Protein AF-0000000074209779 (afdb_homodimer)

Radius of gyration: 22.51 Å; Cα contacts (8 Å, |Δi|>4): 480; chains: 2; bounding box: 74×63×46 Å

InterPro domains:
  IPR001647 DNA-binding HTH domain, TetR-type [PF00440] (16-60)
  IPR001647 DNA-binding HTH domain, TetR-type [PR00455] (16-29)
  IPR001647 DNA-binding HTH domain, TetR-type [PR00455] (36-59)
  IPR001647 DNA-binding HTH domain, TetR-type [PS50977] (10-69)
  IPR009057 Homedomain-like superfamily [SSF46689] (2-86)
  IPR041479 TetR transcriptional regulator CgmR-like, C-terminal domain [PF17937] (85-182)
  IPR050109 HTH-type, TetR-like transcriptional regulator [PTHR30055] (3-183)

Sequence (372 aa):
MGRTAGRSPEQTRAVILEAASRLVRERGVSASLDDVARRAGVSKGGLLYHFANKHDLHLALATEWLERFRTAVRTAIPADDDAPGRLTRAYVRASIDGALDAAASRDALVVIAHLSSVDAVIDLARADARRWNEELRADGLPEDVLTLVVAAADGASAQPAWGDESTPEQLARLREQLLALTVIGGMGRTAGRSPEQTRAVILEAASRLVRERGVSASLDDVARRAGVSKGGLLYHFANKHDLHLALATEWLERFRTAVRTAIPADDDAPGRLTRAYVRASIDGALDAAASRDALVVIAHLSSVDAVIDLARADARRWNEELRADGLPEDVLTLVVAAADGASAQPAWGDESTPEQLARLREQLLALTVIGG

Secondary structure (DSSP, 8-state):
--------HHHHHHHHHHHHHHHHHHHGGG--HHHHHHHHT--HHHHHHH-SSHHHHHHHHHHHHHHHHHHHHHHTS-TT--STTHHHHHHHHHHHHHHTSHHHHHHHHHHHHHHTTSHHHHHHHHHHHHHHHHHHHTTS--HHHHHHHHHHHHHHHHGGGGT----HHHHHHHHHHHHHHT----/--------HHHHHHHHHHHHHHHHHHHGGG--HHHHHHHHT--HHHHHHH-SSHHHHHHHHHHHHHHHHHHHHHHTS-TT--STTHHHHHHHHHHHHHHTSHHHHHHHHHHHHHHTTSHHHHHHHHHHHHHHHHHHHTTS--HHHHHHHHHHHHHHHHGGGGT----HHHHHHHHHHHHHHTS---

Structure (mmCIF, N/CA/C/O backbone):
data_AF-0000000074209779-model_v1
#
loop_
_entity.id
_entity.type
_entity.pdbx_description
1 polymer 'AcrR family transcriptional regulator'
#
loop_
_atom_site.group_PDB
_atom_site.id
_atom_site.type_symbol
_atom_site.label_atom_id
_atom_site.label_alt_id
_atom_site.label_comp_id
_atom_site.label_asym_id
_atom_site.label_entity_id
_atom_site.label_seq_id
_atom_site.pdbx_PDB_ins_code
_atom_site.Cartn_x
_atom_site.Cartn_y
_atom_site.Cartn_z
_atom_site.occupancy
_atom_site.B_iso_or_equiv
_atom_site.auth_seq_id
_atom_site.auth_comp_id
_atom_site.auth_asym_id
_atom_site.auth_atom_id
_atom_site.pdbx_PDB_model_num
ATOM 1 N N . MET A 1 1 ? 37.156 24.406 25.828 1 33.03 1 MET A N 1
ATOM 2 C CA . MET A 1 1 ? 35.781 23.953 25.75 1 33.03 1 MET A CA 1
ATOM 3 C C . MET A 1 1 ? 35.625 22.828 24.734 1 33.03 1 MET A C 1
ATOM 5 O O . MET A 1 1 ? 36 22.984 23.578 1 33.03 1 MET A O 1
ATOM 9 N N . GLY A 1 2 ? 36.031 21.625 25.047 1 35.88 2 GLY A N 1
ATOM 10 C CA . GLY A 1 2 ? 36.156 20.422 24.234 1 35.88 2 GLY A CA 1
ATOM 11 C C . GLY A 1 2 ? 35.031 20.266 23.219 1 35.88 2 GLY A C 1
ATOM 12 O O . GLY A 1 2 ? 33.875 20.359 23.562 1 35.88 2 GLY A O 1
ATOM 13 N N . ARG A 1 3 ? 35.25 20.797 22.078 1 41.25 3 ARG A N 1
ATOM 14 C CA . ARG A 1 3 ? 34.188 20.781 21.078 1 41.25 3 ARG A CA 1
ATOM 15 C C . ARG A 1 3 ? 33.406 19.484 21.125 1 41.25 3 ARG A C 1
ATOM 17 O O . ARG A 1 3 ? 33.969 18.391 21 1 41.25 3 ARG A O 1
ATOM 24 N N . THR A 1 4 ? 32.406 19.125 22 1 46.25 4 THR A N 1
ATOM 25 C CA . THR A 1 4 ? 31.578 17.922 22 1 46.25 4 THR A CA 1
ATOM 26 C C . THR A 1 4 ? 31.641 17.203 20.656 1 46.25 4 THR A C 1
ATOM 28 O O . THR A 1 4 ? 31.484 17.828 19.609 1 46.25 4 THR A O 1
ATOM 31 N N . ALA A 1 5 ? 32.531 16.266 20.422 1 52.66 5 ALA A N 1
ATOM 32 C CA . ALA A 1 5 ? 32.969 15.539 19.219 1 52.66 5 ALA A CA 1
ATOM 33 C C . ALA A 1 5 ? 31.812 15.383 18.234 1 52.66 5 ALA A C 1
ATOM 35 O O . ALA A 1 5 ? 30.875 14.609 18.484 1 52.66 5 ALA A O 1
ATOM 36 N N . GLY A 1 6 ? 31.172 16.578 17.625 1 66.81 6 GLY A N 1
ATOM 37 C CA . GLY A 1 6 ? 29.969 16.922 16.875 1 66.81 6 GLY A CA 1
ATOM 38 C C . GLY A 1 6 ? 29.641 15.93 15.766 1 66.81 6 GLY A C 1
ATOM 39 O O . GLY A 1 6 ? 30.484 15.109 15.398 1 66.81 6 GLY A O 1
ATOM 40 N N . ARG A 1 7 ? 28.438 15.75 15.641 1 79 7 ARG A N 1
ATOM 41 C CA . ARG A 1 7 ? 28 14.883 14.547 1 79 7 ARG A CA 1
ATOM 42 C C . ARG A 1 7 ? 28.688 15.258 13.242 1 79 7 ARG A C 1
ATOM 44 O O . ARG A 1 7 ? 28.906 16.438 12.961 1 79 7 ARG A O 1
ATOM 51 N N . SER A 1 8 ? 29.344 14.266 12.594 1 90.31 8 SER A N 1
ATOM 52 C CA . SER A 1 8 ? 29.781 14.516 11.219 1 90.31 8 SER A CA 1
ATOM 53 C C . SER A 1 8 ? 28.641 15.055 10.375 1 90.31 8 SER A C 1
ATOM 55 O O . SER A 1 8 ? 27.469 14.945 10.75 1 90.31 8 SER A O 1
ATOM 57 N N . PRO A 1 9 ? 28.938 15.742 9.312 1 90.88 9 PRO A N 1
ATOM 58 C CA . PRO A 1 9 ? 27.875 16.219 8.414 1 90.88 9 PRO A CA 1
ATOM 59 C C . PRO A 1 9 ? 26.922 15.109 7.984 1 90.88 9 PRO A C 1
ATOM 61 O O . PRO A 1 9 ? 25.719 15.336 7.902 1 90.88 9 PRO A O 1
ATOM 64 N N . GLU A 1 10 ? 27.469 13.977 7.828 1 91.81 10 GLU A N 1
ATOM 65 C CA . GLU A 1 10 ? 26.656 12.844 7.426 1 91.81 10 GLU A CA 1
ATOM 66 C C . GLU A 1 10 ? 25.734 12.398 8.562 1 91.81 10 GLU A C 1
ATOM 68 O O . GLU A 1 10 ? 24.578 12.031 8.32 1 91.81 10 GLU A O 1
ATOM 73 N N . GLN A 1 11 ? 26.266 12.43 9.641 1 93.31 11 GLN A N 1
ATOM 74 C CA . GLN A 1 11 ? 25.453 12.07 10.805 1 93.31 11 GLN A CA 1
ATOM 75 C C . GLN A 1 11 ? 24.344 13.086 11.031 1 93.31 11 GLN A C 1
ATOM 77 O O . GLN A 1 11 ? 23.203 12.703 11.344 1 93.31 11 GLN A O 1
ATOM 82 N N . THR A 1 12 ? 24.672 14.352 10.844 1 94.25 12 THR A N 1
ATOM 83 C CA . THR A 1 12 ? 23.672 15.398 10.992 1 94.25 12 THR A CA 1
ATOM 84 C C . THR A 1 12 ? 22.578 15.258 9.945 1 94.25 12 THR A C 1
ATOM 86 O O . THR A 1 12 ? 21.391 15.375 10.258 1 94.25 12 THR A O 1
ATOM 89 N N . ARG A 1 13 ? 22.984 15 8.75 1 95.69 13 ARG A N 1
ATOM 90 C CA . ARG A 1 13 ? 22.016 14.789 7.676 1 95.69 13 ARG A CA 1
ATOM 91 C C . ARG A 1 13 ? 21.062 13.648 8.008 1 95.69 13 ARG A C 1
ATOM 93 O O . ARG A 1 13 ? 19.859 13.758 7.797 1 95.69 13 ARG A O 1
ATOM 100 N N . ALA A 1 14 ? 21.625 12.594 8.547 1 95.12 14 ALA A N 1
ATOM 101 C CA . ALA A 1 14 ? 20.812 11.43 8.898 1 95.12 14 ALA A CA 1
ATOM 102 C C . ALA A 1 14 ? 19.812 11.758 10 1 95.12 14 ALA A C 1
ATOM 104 O O . ALA A 1 14 ? 18.672 11.312 9.969 1 95.12 14 ALA A O 1
ATOM 105 N N . VAL A 1 15 ? 20.203 12.484 10.898 1 95.69 15 VAL A N 1
ATOM 106 C CA . VAL A 1 15 ? 19.359 12.867 12.016 1 95.69 15 VAL A CA 1
ATOM 107 C C . VAL A 1 15 ? 18.219 13.766 11.516 1 95.69 15 VAL A C 1
ATOM 109 O O . VAL A 1 15 ? 17.078 13.656 11.977 1 95.69 15 VAL A O 1
ATOM 112 N N . ILE A 1 16 ? 18.547 14.633 10.602 1 96.69 16 ILE A N 1
ATOM 113 C CA . ILE A 1 16 ? 17.547 15.523 10.023 1 96.69 16 ILE A CA 1
ATOM 114 C C . ILE A 1 16 ? 16.5 14.703 9.258 1 96.69 16 ILE A C 1
ATOM 116 O O . ILE A 1 16 ? 15.305 14.922 9.414 1 96.69 16 ILE A O 1
ATOM 120 N N . LEU A 1 17 ? 16.984 13.766 8.539 1 96.19 17 LEU A N 1
ATOM 121 C CA . LEU A 1 17 ? 16.062 12.938 7.746 1 96.19 17 LEU A CA 1
ATOM 122 C C . LEU A 1 17 ? 15.172 12.094 8.648 1 96.19 17 LEU A C 1
ATOM 124 O O . LEU A 1 17 ? 13.984 11.922 8.367 1 96.19 17 LEU A O 1
ATOM 128 N N . GLU A 1 18 ? 15.711 11.594 9.695 1 95.06 18 GLU A N 1
ATOM 129 C CA . GLU A 1 18 ? 14.922 10.828 10.656 1 95.06 18 GLU A CA 1
ATOM 130 C C . GLU A 1 18 ? 13.836 11.688 11.297 1 95.06 18 GLU A C 1
ATOM 132 O O . GLU A 1 18 ? 12.688 11.266 11.422 1 95.06 18 GLU A O 1
ATOM 137 N N . ALA A 1 19 ? 14.219 12.852 11.672 1 95.88 19 ALA A N 1
ATOM 138 C CA . ALA A 1 19 ? 13.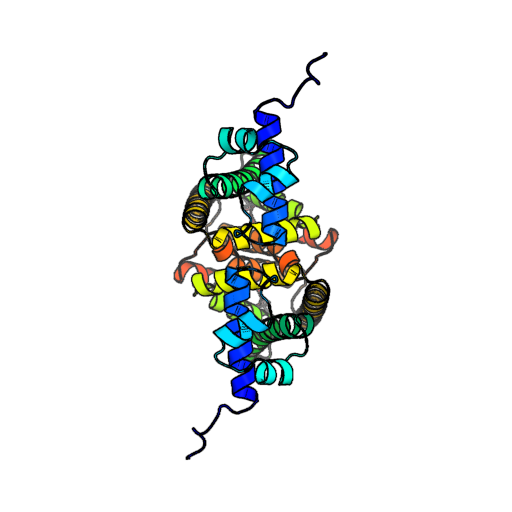266 13.797 12.258 1 95.88 19 ALA A CA 1
ATOM 139 C C . ALA A 1 19 ? 12.18 14.172 11.25 1 95.88 19 ALA A C 1
ATOM 141 O O . ALA A 1 19 ? 11 14.242 11.602 1 95.88 19 ALA A O 1
ATOM 142 N N . ALA A 1 20 ? 12.602 14.438 10.031 1 95.31 20 ALA A N 1
ATOM 143 C CA . ALA A 1 20 ? 11.664 14.781 8.977 1 95.31 20 ALA A CA 1
ATOM 144 C C . ALA A 1 20 ? 10.664 13.648 8.734 1 95.31 20 ALA A C 1
ATOM 146 O O . ALA A 1 20 ? 9.469 13.891 8.586 1 95.31 20 ALA A O 1
ATOM 147 N N . SER A 1 21 ? 11.172 12.445 8.719 1 93.12 21 SER A N 1
ATOM 148 C CA . SER A 1 21 ? 10.312 11.281 8.508 1 93.12 21 SER A CA 1
ATOM 149 C C . SER A 1 21 ? 9.25 11.18 9.594 1 93.12 21 SER A C 1
ATOM 151 O O . SER A 1 21 ? 8.078 10.922 9.297 1 93.12 21 SER A O 1
ATOM 153 N N . ARG A 1 22 ? 9.625 11.352 10.789 1 90.25 22 ARG A N 1
ATOM 154 C CA . ARG A 1 22 ? 8.695 11.297 11.914 1 90.25 22 ARG A CA 1
ATOM 155 C C . ARG A 1 22 ? 7.641 12.391 11.805 1 90.25 22 ARG A C 1
ATOM 157 O O . ARG A 1 22 ? 6.457 12.141 12.031 1 90.25 22 ARG A O 1
ATOM 164 N N . LEU A 1 23 ? 8.055 13.586 11.43 1 89.88 23 LEU A N 1
ATOM 165 C CA . LEU A 1 23 ? 7.117 14.703 11.328 1 89.88 23 LEU A CA 1
ATOM 166 C C . LEU A 1 23 ? 6.152 14.492 10.164 1 89.88 23 LEU A C 1
ATOM 168 O O . LEU A 1 23 ? 4.961 14.797 10.273 1 89.88 23 LEU A O 1
ATOM 172 N N . VAL A 1 24 ? 6.676 13.977 9.055 1 88.62 24 VAL A N 1
ATOM 173 C CA . VAL A 1 24 ? 5.824 13.719 7.898 1 88.62 24 VAL A CA 1
ATOM 174 C C . VAL A 1 24 ? 4.777 12.656 8.258 1 88.62 24 VAL A C 1
ATOM 176 O O . VAL A 1 24 ? 3.619 12.758 7.848 1 88.62 24 VAL A O 1
ATOM 179 N N . ARG A 1 25 ? 5.203 11.68 9 1 83.75 25 ARG A N 1
ATOM 180 C CA . ARG A 1 25 ? 4.266 10.648 9.453 1 83.75 25 ARG A CA 1
ATOM 181 C C . ARG A 1 25 ? 3.152 11.258 10.297 1 83.75 25 ARG A C 1
ATOM 183 O O . ARG A 1 25 ? 1.987 10.883 10.164 1 83.75 25 ARG A O 1
ATOM 190 N N . GLU A 1 26 ? 3.496 12.219 11.078 1 79.81 26 GLU A N 1
ATOM 191 C CA . GLU A 1 26 ? 2.578 12.789 12.062 1 79.81 26 GLU A CA 1
ATOM 192 C C . GLU A 1 26 ? 1.715 13.883 11.43 1 79.81 26 GLU A C 1
ATOM 194 O O . GLU A 1 26 ? 0.526 13.992 11.742 1 79.81 26 GLU A O 1
ATOM 199 N N . ARG A 1 27 ? 2.367 14.688 10.508 1 79.12 27 ARG A N 1
ATOM 200 C CA . ARG A 1 27 ? 1.71 15.93 10.102 1 79.12 27 ARG A CA 1
ATOM 201 C C . ARG A 1 27 ? 1.623 16.031 8.586 1 79.12 27 ARG A C 1
ATOM 203 O O . ARG A 1 27 ? 1.103 17.016 8.055 1 79.12 27 ARG A O 1
ATOM 210 N N . GLY A 1 28 ? 2.115 15.078 7.938 1 81.31 28 GLY A N 1
ATOM 211 C CA . GLY A 1 28 ? 2.186 15.195 6.488 1 81.31 28 GLY A CA 1
ATOM 212 C C . GLY A 1 28 ? 3.326 16.078 6.02 1 81.31 28 GLY A C 1
ATOM 213 O O . GLY A 1 28 ? 4.316 16.25 6.734 1 81.31 28 GLY A O 1
ATOM 214 N N . VAL A 1 29 ? 3.176 16.562 4.812 1 85.38 29 VAL A N 1
ATOM 215 C CA . VAL A 1 29 ? 4.281 17.297 4.199 1 85.38 29 VAL A CA 1
ATOM 216 C C . VAL A 1 29 ? 4.16 18.781 4.523 1 85.38 29 VAL A C 1
ATOM 218 O O . VAL A 1 29 ? 4.887 19.609 3.969 1 85.38 29 VAL A O 1
ATOM 221 N N . SER A 1 30 ? 3.348 19.062 5.449 1 82.81 30 SER A N 1
ATOM 222 C CA . SER A 1 30 ? 3.119 20.469 5.766 1 82.81 30 SER A CA 1
ATOM 223 C C . SER A 1 30 ? 4.125 20.969 6.793 1 82.81 30 SER A C 1
ATOM 225 O O . SER A 1 30 ? 4.262 22.172 6.996 1 82.81 30 SER A O 1
ATOM 227 N N . ALA A 1 31 ? 4.777 20.094 7.461 1 84.94 31 ALA A N 1
ATOM 228 C CA . ALA A 1 31 ? 5.746 20.5 8.477 1 84.94 31 ALA A CA 1
ATOM 229 C C . ALA A 1 31 ? 6.809 21.422 7.879 1 84.94 31 ALA A C 1
ATOM 231 O O . ALA A 1 31 ? 7.281 21.203 6.766 1 84.94 31 ALA A O 1
ATOM 232 N N . SER A 1 32 ? 7.258 22.438 8.617 1 91.5 32 SER A N 1
ATOM 233 C CA . SER A 1 32 ? 8.242 23.422 8.148 1 91.5 32 SER A CA 1
ATOM 234 C C . SER A 1 32 ? 9.664 22.938 8.398 1 91.5 32 SER A C 1
ATOM 236 O O . SER A 1 32 ? 9.883 22.016 9.195 1 91.5 32 SER A O 1
ATOM 238 N N . LEU A 1 33 ? 10.57 23.578 7.723 1 95.69 33 LEU A N 1
ATOM 239 C CA . LEU A 1 33 ? 11.977 23.297 7.988 1 95.69 33 LEU A CA 1
ATOM 240 C C . LEU A 1 33 ? 12.344 23.641 9.422 1 95.69 33 LEU A C 1
ATOM 242 O O . LEU A 1 33 ? 13.156 22.969 10.047 1 95.69 33 LEU A O 1
ATOM 246 N N . ASP A 1 34 ? 11.688 24.641 9.922 1 96.12 34 ASP A N 1
ATOM 247 C CA . ASP A 1 34 ? 11.906 25 11.32 1 96.12 34 ASP A CA 1
ATOM 248 C C . ASP A 1 34 ? 11.445 23.891 12.258 1 96.12 34 ASP A C 1
ATOM 250 O O . ASP A 1 34 ? 12.125 23.578 13.242 1 96.12 34 ASP A O 1
ATOM 254 N N . ASP A 1 35 ? 10.359 23.328 12 1 95.5 35 ASP A N 1
ATOM 255 C CA . ASP A 1 35 ? 9.859 22.203 12.781 1 95.5 35 ASP A CA 1
ATOM 256 C C . ASP A 1 35 ? 10.836 21.031 12.766 1 95.5 35 ASP A C 1
ATOM 258 O O . ASP A 1 35 ? 11.086 20.406 13.797 1 95.5 35 ASP A O 1
ATOM 262 N N . VAL A 1 36 ? 11.375 20.766 11.594 1 97.06 36 VAL A N 1
ATOM 263 C CA . VAL A 1 36 ? 12.297 19.641 11.422 1 97.06 36 VAL A CA 1
ATOM 264 C C . VAL A 1 36 ? 13.586 19.922 12.188 1 97.06 36 VAL A C 1
ATOM 266 O O . VAL A 1 36 ? 14.117 19.031 12.867 1 97.06 36 VAL A O 1
ATOM 269 N N . ALA A 1 37 ? 14.047 21.141 12.062 1 97.38 37 ALA A N 1
ATOM 270 C CA . ALA A 1 37 ? 15.266 21.516 12.773 1 97.38 37 ALA A CA 1
ATOM 271 C C . ALA A 1 37 ? 15.102 21.328 14.273 1 97.38 37 ALA A C 1
ATOM 273 O O . ALA A 1 37 ? 15.961 20.734 14.93 1 97.38 37 ALA A O 1
ATOM 274 N N . ARG A 1 38 ? 14.023 21.797 14.797 1 97.12 38 ARG A N 1
ATOM 275 C CA . ARG A 1 38 ? 13.727 21.688 16.219 1 97.12 38 ARG A CA 1
ATOM 276 C C . ARG A 1 38 ? 13.672 20.219 16.656 1 97.12 38 ARG A C 1
ATOM 278 O O . ARG A 1 38 ? 14.273 19.844 17.656 1 97.12 38 ARG A O 1
ATOM 285 N N . ARG A 1 39 ? 13.031 19.438 15.891 1 96 39 ARG A N 1
ATOM 286 C CA . ARG A 1 39 ? 12.898 18.016 16.219 1 96 39 ARG A CA 1
ATOM 287 C C . ARG A 1 39 ? 14.25 17.312 16.141 1 96 39 ARG A C 1
ATOM 289 O O . ARG A 1 39 ? 14.516 16.391 16.906 1 96 39 ARG A O 1
ATOM 296 N N . ALA A 1 40 ? 15.047 17.703 15.211 1 96.56 40 ALA A N 1
ATOM 297 C CA . ALA A 1 40 ? 16.344 17.078 14.977 1 96.56 40 ALA A CA 1
ATOM 298 C C . ALA A 1 40 ? 17.375 17.562 15.984 1 96.56 40 ALA A C 1
ATOM 300 O O . ALA A 1 40 ? 18.453 16.969 16.109 1 96.56 40 ALA A O 1
ATOM 301 N N . GLY A 1 41 ? 17.047 18.609 16.672 1 96.81 41 GLY A N 1
ATOM 302 C CA . GLY A 1 41 ? 18 19.188 17.609 1 96.81 41 GLY A CA 1
ATOM 303 C C . GLY A 1 41 ? 19.156 19.891 16.938 1 96.81 41 GLY A C 1
ATOM 304 O O . GLY A 1 41 ? 20.297 19.812 17.391 1 96.81 41 GLY A O 1
ATOM 305 N N . VAL A 1 42 ? 18.922 20.469 15.797 1 96.31 42 VAL A N 1
ATOM 306 C CA . VAL A 1 42 ? 19.922 21.25 15.078 1 96.31 42 VAL A CA 1
ATOM 307 C C . VAL A 1 42 ? 19.438 22.672 14.875 1 96.31 42 VAL A C 1
ATOM 309 O O . VAL A 1 42 ? 18.25 22.953 15.023 1 96.31 42 VAL A O 1
ATOM 312 N N . SER A 1 43 ? 20.406 23.531 14.602 1 95.25 43 SER A N 1
ATOM 313 C CA . SER A 1 43 ? 20.047 24.906 14.305 1 95.25 43 SER A CA 1
ATOM 314 C C . SER A 1 43 ? 19.391 25.031 12.938 1 95.25 43 SER A C 1
ATOM 316 O O . SER A 1 43 ? 19.562 24.141 12.086 1 95.25 43 SER A O 1
ATOM 318 N N . LYS A 1 44 ? 18.594 26.062 12.742 1 94.31 44 LYS A N 1
ATOM 319 C CA . LYS A 1 44 ? 18.016 26.328 11.43 1 94.31 44 LYS A CA 1
ATOM 320 C C . LYS A 1 44 ? 19.109 26.422 10.359 1 94.31 44 LYS A C 1
ATOM 322 O O . LYS A 1 44 ? 18.953 25.875 9.266 1 94.31 44 LYS A O 1
ATOM 327 N N . GLY A 1 45 ? 20.125 27.141 10.719 1 93.75 45 GLY A N 1
ATOM 328 C CA . GLY A 1 45 ? 21.266 27.234 9.797 1 93.75 45 GLY A CA 1
ATOM 329 C C . GLY A 1 45 ? 21.891 25.891 9.492 1 93.75 45 GLY A C 1
ATOM 330 O O . GLY A 1 45 ? 22.25 25.625 8.344 1 93.75 45 GLY A O 1
ATOM 331 N N . GLY A 1 46 ? 22.031 25.094 10.484 1 93.75 46 GLY A N 1
ATOM 332 C CA . GLY A 1 46 ? 22.531 23.75 10.297 1 93.75 46 GLY A CA 1
ATOM 333 C C . GLY A 1 46 ? 21.688 22.906 9.359 1 93.75 46 GLY A C 1
ATOM 334 O O . GLY A 1 46 ? 22.219 22.156 8.539 1 93.75 46 GLY A O 1
ATOM 335 N N . LEU A 1 47 ? 20.359 23 9.492 1 96.56 47 LEU A N 1
ATOM 336 C CA . LEU A 1 47 ? 19.469 22.297 8.594 1 96.56 47 LEU A CA 1
ATOM 337 C C . LEU A 1 47 ? 19.594 22.812 7.168 1 96.56 47 LEU A C 1
ATOM 339 O O . LEU A 1 47 ? 19.656 22.031 6.215 1 96.56 47 LEU A O 1
ATOM 343 N N . LEU A 1 48 ? 19.688 24.141 7.043 1 95.94 48 LEU A N 1
ATOM 344 C CA . LEU A 1 48 ? 19.719 24.781 5.73 1 95.94 48 LEU A CA 1
ATOM 345 C C . LEU A 1 48 ? 21.016 24.469 4.992 1 95.94 48 LEU A C 1
ATOM 347 O O . LEU A 1 48 ? 21.062 24.516 3.762 1 95.94 48 LEU A O 1
ATOM 351 N N . TYR A 1 49 ? 22 24.156 5.785 1 95.38 49 TYR A N 1
ATOM 352 C CA . TYR A 1 49 ? 23.266 23.703 5.188 1 95.38 49 TYR A CA 1
ATOM 353 C C . TYR A 1 49 ? 23.047 22.422 4.383 1 95.38 49 TYR A C 1
ATOM 355 O O . TYR A 1 49 ? 23.641 22.25 3.318 1 95.38 49 TYR A O 1
ATOM 363 N N . HIS A 1 50 ? 22.156 21.609 4.812 1 96.25 50 HIS A N 1
ATOM 364 C CA . HIS A 1 50 ? 21.922 20.312 4.184 1 96.25 50 HIS A CA 1
ATOM 365 C C . HIS A 1 50 ? 20.734 20.359 3.23 1 96.25 50 HIS A C 1
ATOM 367 O O . HIS A 1 50 ? 20.734 19.703 2.195 1 96.25 50 HIS A O 1
ATOM 373 N N . PHE A 1 51 ? 19.703 21.109 3.631 1 97.38 51 PHE A N 1
ATOM 374 C CA . PHE A 1 51 ? 18.469 21.188 2.861 1 97.38 51 PHE A CA 1
ATOM 375 C C . PHE A 1 51 ? 17.984 22.625 2.768 1 97.38 51 PHE A C 1
ATOM 377 O O . PHE A 1 51 ? 17.391 23.141 3.711 1 97.38 51 PHE A O 1
ATOM 384 N N . ALA A 1 52 ? 18 23.141 1.567 1 95.69 52 ALA A N 1
ATOM 385 C CA . ALA A 1 52 ? 17.75 24.578 1.357 1 95.69 52 ALA A CA 1
ATOM 386 C C . ALA A 1 52 ? 16.25 24.875 1.406 1 95.69 52 ALA A C 1
ATOM 388 O O . ALA A 1 52 ? 15.852 26 1.704 1 95.69 52 ALA A O 1
ATOM 389 N N . ASN A 1 53 ? 15.477 23.859 1.053 1 95.06 53 ASN A N 1
ATOM 390 C CA . ASN A 1 53 ? 14.023 24.031 1.06 1 95.06 53 ASN A CA 1
ATOM 391 C C . ASN A 1 53 ? 13.312 22.703 1.321 1 95.06 53 ASN A C 1
ATOM 393 O O . ASN A 1 53 ? 13.945 21.656 1.374 1 95.06 53 ASN A O 1
ATOM 397 N N . LYS A 1 54 ? 12.062 22.75 1.508 1 93.81 54 LYS A N 1
ATOM 398 C CA . LYS A 1 54 ? 11.242 21.594 1.82 1 93.81 54 LYS A CA 1
ATOM 399 C C . LYS A 1 54 ? 11.258 20.578 0.673 1 93.81 54 LYS A C 1
ATOM 401 O O . LYS A 1 54 ? 11.258 19.375 0.903 1 93.81 54 LYS A O 1
ATOM 406 N N . HIS A 1 55 ? 11.281 21.156 -0.476 1 92.75 55 HIS A N 1
ATOM 407 C CA . HIS A 1 55 ? 11.312 20.312 -1.663 1 92.75 55 HIS A CA 1
ATOM 408 C C . HIS A 1 55 ? 12.523 19.391 -1.654 1 92.75 55 HIS A C 1
ATOM 410 O O . HIS A 1 55 ? 12.383 18.172 -1.832 1 92.75 55 HIS A O 1
ATOM 416 N N . ASP A 1 56 ? 13.625 19.922 -1.367 1 95.06 56 ASP A N 1
ATOM 417 C CA . ASP A 1 56 ? 14.859 19.156 -1.322 1 95.06 56 ASP A CA 1
ATOM 418 C C . ASP A 1 56 ? 14.812 18.109 -0.201 1 95.06 56 ASP A C 1
ATOM 420 O O . ASP A 1 56 ? 15.312 17 -0.36 1 95.06 56 ASP A O 1
ATOM 424 N N . LEU A 1 57 ? 14.297 18.5 0.863 1 96.31 57 LEU A N 1
ATOM 425 C CA . LEU A 1 57 ? 14.172 17.609 2.008 1 96.31 57 LEU A CA 1
ATOM 426 C C . LEU A 1 57 ? 13.266 16.422 1.68 1 96.31 57 LEU A C 1
ATOM 428 O O . LEU A 1 57 ? 13.609 15.273 1.967 1 96.31 57 LEU A O 1
ATOM 432 N N . HIS A 1 58 ? 12.148 16.672 1.035 1 94.75 58 HIS A N 1
ATOM 433 C CA . HIS A 1 58 ? 11.211 15.609 0.681 1 94.75 58 HIS A CA 1
ATOM 434 C C . HIS A 1 58 ? 11.812 14.656 -0.342 1 94.75 58 HIS A C 1
ATOM 436 O O . HIS A 1 58 ? 11.633 13.438 -0.24 1 94.75 58 HIS A O 1
ATOM 442 N N . LEU A 1 59 ? 12.531 15.203 -1.256 1 94.88 59 LEU A N 1
ATOM 443 C CA . LEU A 1 59 ? 13.195 14.367 -2.25 1 94.88 59 LEU A CA 1
ATOM 444 C C . LEU A 1 59 ? 14.234 13.469 -1.596 1 94.88 59 LEU A C 1
ATOM 446 O O . LEU A 1 59 ? 14.367 12.297 -1.959 1 94.88 59 LEU A O 1
ATOM 450 N N . ALA A 1 60 ? 14.906 14.047 -0.682 1 95.81 60 ALA A N 1
ATOM 451 C CA . ALA A 1 60 ? 15.93 13.273 0.015 1 95.81 60 ALA A CA 1
ATOM 452 C C . ALA A 1 60 ? 15.305 12.141 0.831 1 95.81 60 ALA A C 1
ATOM 454 O O . ALA A 1 60 ? 15.836 11.031 0.878 1 95.81 60 ALA A O 1
ATOM 455 N N . LEU A 1 61 ? 14.211 12.406 1.468 1 94.5 61 LEU A N 1
ATOM 456 C CA . LEU A 1 61 ? 13.484 11.391 2.215 1 94.5 61 LEU A CA 1
ATOM 457 C C . LEU A 1 61 ? 13.047 10.25 1.298 1 94.5 61 LEU A C 1
ATOM 459 O O . LEU A 1 61 ? 13.242 9.078 1.624 1 94.5 61 LEU A O 1
ATOM 463 N N . ALA A 1 62 ? 12.5 10.609 0.189 1 93.38 62 ALA A N 1
ATOM 464 C CA . ALA A 1 62 ? 12.039 9.617 -0.781 1 93.38 62 ALA A CA 1
ATOM 465 C C . ALA A 1 62 ? 13.203 8.797 -1.323 1 93.38 62 ALA A C 1
ATOM 467 O O . ALA A 1 62 ? 13.117 7.57 -1.407 1 93.38 62 ALA A O 1
ATOM 468 N N . THR A 1 63 ? 14.258 9.5 -1.636 1 94.62 63 THR A N 1
ATOM 469 C CA . THR A 1 63 ? 15.445 8.836 -2.172 1 94.62 63 THR A CA 1
ATOM 470 C C . THR A 1 63 ? 16 7.828 -1.169 1 94.62 63 THR A C 1
ATOM 472 O O . THR A 1 63 ? 16.344 6.707 -1.538 1 94.62 63 THR A O 1
ATOM 475 N N . GLU A 1 64 ? 16.031 8.25 0.032 1 92.88 64 GLU A N 1
ATOM 476 C CA . GLU A 1 64 ? 16.547 7.363 1.072 1 92.88 64 GLU A CA 1
ATOM 477 C C . GLU A 1 64 ? 15.68 6.113 1.205 1 92.88 64 GLU A C 1
ATOM 479 O O . GLU A 1 64 ? 16.203 5.008 1.373 1 92.88 64 GLU A O 1
ATOM 484 N N . TRP A 1 65 ? 14.469 6.23 1.166 1 89.75 65 TRP A N 1
ATOM 485 C CA . TRP A 1 65 ? 13.539 5.105 1.265 1 89.75 65 TRP A CA 1
ATOM 486 C C . TRP A 1 65 ? 13.727 4.145 0.096 1 89.75 65 TRP A C 1
ATOM 488 O O . TRP A 1 65 ? 13.828 2.93 0.292 1 89.75 65 TRP A O 1
ATOM 498 N N . LEU A 1 66 ? 13.781 4.68 -1.085 1 92.62 66 LEU A N 1
ATOM 499 C CA . LEU A 1 66 ? 13.961 3.861 -2.281 1 92.62 66 LEU A CA 1
ATOM 500 C C . LEU A 1 66 ? 15.305 3.135 -2.252 1 92.62 66 LEU A C 1
ATOM 502 O O . LEU A 1 66 ? 15.375 1.945 -2.568 1 92.62 66 LEU A O 1
ATOM 506 N N . GLU A 1 67 ? 16.281 3.826 -1.79 1 94.5 67 GLU A N 1
ATOM 507 C CA . GLU A 1 67 ? 17.625 3.254 -1.758 1 94.5 67 GLU A CA 1
ATOM 508 C C . GLU A 1 67 ? 17.734 2.176 -0.684 1 94.5 67 GLU A C 1
ATOM 510 O O . GLU A 1 67 ? 18.469 1.193 -0.857 1 94.5 67 GLU A O 1
ATOM 515 N N . ARG A 1 68 ? 17.094 2.402 0.404 1 92.31 68 ARG A N 1
ATOM 516 C CA . ARG A 1 68 ? 17.109 1.401 1.465 1 92.31 68 ARG A CA 1
ATOM 517 C C . ARG A 1 68 ? 16.547 0.075 0.972 1 92.31 68 ARG A C 1
ATOM 519 O O . ARG A 1 68 ? 17.078 -0.989 1.271 1 92.31 68 ARG A O 1
ATOM 526 N N . PHE A 1 69 ? 15.461 0.071 0.225 1 94.25 69 PHE A N 1
ATOM 527 C CA . PHE A 1 69 ? 14.883 -1.154 -0.315 1 94.25 69 PHE A CA 1
ATOM 528 C C . PHE A 1 69 ? 15.82 -1.791 -1.334 1 94.25 69 PHE A C 1
ATOM 530 O O . PHE A 1 69 ? 16.016 -3.008 -1.33 1 94.25 69 PHE A O 1
ATOM 537 N N . ARG A 1 70 ? 16.375 -0.977 -2.172 1 96.69 70 ARG A N 1
ATOM 538 C CA . ARG A 1 70 ? 17.312 -1.494 -3.166 1 96.69 70 ARG A CA 1
ATOM 539 C C . ARG A 1 70 ? 18.5 -2.174 -2.494 1 96.69 70 ARG A C 1
ATOM 541 O O . ARG A 1 70 ? 18.938 -3.248 -2.92 1 96.69 70 ARG A O 1
ATOM 548 N N . THR A 1 71 ? 18.969 -1.533 -1.466 1 97.06 71 THR A N 1
ATOM 549 C CA . THR A 1 71 ? 20.094 -2.102 -0.723 1 97.06 71 THR A CA 1
ATOM 550 C C . THR A 1 71 ? 19.688 -3.418 -0.065 1 97.06 71 THR A C 1
ATOM 552 O O . THR A 1 71 ? 20.453 -4.387 -0.09 1 97.06 71 THR A O 1
ATOM 555 N N . ALA A 1 72 ? 18.484 -3.443 0.493 1 96.44 72 ALA A N 1
ATOM 556 C CA . ALA A 1 72 ? 17.984 -4.672 1.104 1 96.44 72 ALA A CA 1
ATOM 557 C C . ALA A 1 72 ? 17.922 -5.805 0.083 1 96.44 72 ALA A C 1
ATOM 559 O O . ALA A 1 72 ? 18.312 -6.938 0.379 1 96.44 72 ALA A O 1
ATOM 560 N N . VAL A 1 73 ? 17.484 -5.531 -1.121 1 97.88 73 VAL A N 1
ATOM 561 C CA . VAL A 1 73 ? 17.375 -6.535 -2.176 1 97.88 73 VAL A CA 1
ATOM 562 C C . VAL A 1 73 ? 18.766 -7.008 -2.578 1 97.88 73 VAL A C 1
ATOM 564 O O . VAL A 1 73 ? 19.031 -8.211 -2.662 1 97.88 73 VAL A O 1
ATOM 567 N N . ARG A 1 74 ? 19.656 -6.09 -2.736 1 96.94 74 ARG A N 1
ATOM 568 C CA . ARG A 1 74 ? 21 -6.438 -3.162 1 96.94 74 ARG A CA 1
ATOM 569 C C . ARG A 1 74 ? 21.703 -7.289 -2.109 1 96.94 74 ARG A C 1
ATOM 571 O O . ARG A 1 74 ? 22.422 -8.227 -2.445 1 96.94 74 ARG A O 1
ATOM 578 N N . THR A 1 75 ? 21.453 -6.953 -0.884 1 96.88 75 THR A N 1
ATOM 579 C CA . THR A 1 75 ? 22.078 -7.676 0.224 1 96.88 75 THR A CA 1
ATOM 580 C C . THR A 1 75 ? 21.484 -9.078 0.348 1 96.88 75 THR A C 1
ATOM 582 O O . THR A 1 75 ? 22.125 -9.977 0.89 1 96.88 75 THR A O 1
ATOM 585 N N . ALA A 1 76 ? 20.312 -9.242 -0.16 1 96.75 76 ALA A N 1
ATOM 586 C CA . ALA A 1 76 ? 19.609 -10.523 -0.041 1 96.75 76 ALA A CA 1
ATOM 587 C C . ALA A 1 76 ? 20.016 -11.469 -1.166 1 96.75 76 ALA A C 1
ATOM 589 O O . ALA A 1 76 ? 19.547 -12.609 -1.22 1 96.75 76 ALA A O 1
ATOM 590 N N . ILE A 1 77 ? 20.859 -11.102 -2.084 1 96.56 77 ILE A N 1
ATOM 591 C CA . ILE A 1 77 ? 21.359 -11.969 -3.139 1 96.56 77 ILE A CA 1
ATOM 592 C C . ILE A 1 77 ? 22.5 -12.82 -2.596 1 96.56 77 ILE A C 1
ATOM 594 O O . ILE A 1 77 ? 23.578 -12.305 -2.277 1 96.56 77 ILE A O 1
ATOM 598 N N . PRO A 1 78 ? 22.281 -14.094 -2.496 1 93.69 78 PRO A N 1
ATOM 599 C CA . PRO A 1 78 ? 23.406 -14.938 -2.09 1 93.69 78 PRO A CA 1
ATOM 600 C C . PRO A 1 78 ? 24.578 -14.883 -3.078 1 93.69 78 PRO A C 1
ATOM 602 O O . PRO A 1 78 ? 24.359 -14.82 -4.289 1 93.69 78 PRO A O 1
ATOM 605 N N . ALA A 1 79 ? 25.703 -14.961 -2.574 1 91.75 79 ALA A N 1
ATOM 606 C CA . ALA A 1 79 ? 26.922 -14.844 -3.377 1 91.75 79 ALA A CA 1
ATOM 607 C C . ALA A 1 79 ? 27 -15.953 -4.418 1 91.75 79 ALA A C 1
ATOM 609 O O . ALA A 1 79 ? 27.547 -15.758 -5.508 1 91.75 79 ALA A O 1
ATOM 610 N N . ASP A 1 80 ? 26.375 -17.047 -4.156 1 92.44 80 ASP A N 1
ATOM 611 C CA . ASP A 1 80 ? 26.531 -18.219 -5.02 1 92.44 80 ASP A CA 1
ATOM 612 C C . ASP A 1 80 ? 25.312 -18.406 -5.914 1 92.44 80 ASP A C 1
ATOM 614 O O . ASP A 1 80 ? 25.234 -19.375 -6.672 1 92.44 80 ASP A O 1
ATOM 618 N N . ASP A 1 81 ? 24.391 -17.531 -5.855 1 91.81 81 ASP A N 1
ATOM 619 C CA . ASP A 1 81 ? 23.219 -17.641 -6.723 1 91.81 81 ASP A CA 1
ATOM 620 C C . ASP A 1 81 ? 23.453 -16.938 -8.055 1 91.81 81 ASP A C 1
ATOM 622 O O . ASP A 1 81 ? 23.375 -15.703 -8.141 1 91.81 81 ASP A O 1
ATOM 626 N N . ASP A 1 82 ? 23.656 -17.75 -9.078 1 91.25 82 ASP A N 1
ATOM 627 C CA . ASP A 1 82 ? 23.859 -17.203 -10.422 1 91.25 82 ASP A CA 1
ATOM 628 C C . ASP A 1 82 ? 22.781 -17.703 -11.383 1 91.25 82 ASP A C 1
ATOM 630 O O . ASP A 1 82 ? 22.891 -17.516 -12.602 1 91.25 82 ASP A O 1
ATOM 634 N N . ALA A 1 83 ? 21.797 -18.328 -10.891 1 94.56 83 ALA A N 1
ATOM 635 C CA . ALA A 1 83 ? 20.719 -18.875 -11.711 1 94.56 83 ALA A CA 1
ATOM 636 C C . ALA A 1 83 ? 19.75 -17.781 -12.148 1 94.56 83 ALA A C 1
ATOM 638 O O . ALA A 1 83 ? 19.641 -16.75 -11.5 1 94.56 83 ALA A O 1
ATOM 639 N N . PRO A 1 84 ? 19.109 -18 -13.273 1 95.94 84 PRO A N 1
ATOM 640 C CA . PRO A 1 84 ? 18.031 -17.078 -13.648 1 95.94 84 PRO A CA 1
ATOM 641 C C . PRO A 1 84 ? 17.047 -16.844 -12.516 1 95.94 84 PRO A C 1
ATOM 643 O O . PRO A 1 84 ? 16.703 -17.781 -11.789 1 95.94 84 PRO A O 1
ATOM 646 N N . GLY A 1 85 ? 16.703 -15.578 -12.305 1 97.44 85 GLY A N 1
ATOM 647 C CA . GLY A 1 85 ? 15.727 -15.219 -11.281 1 97.44 85 GLY A CA 1
ATOM 648 C C . GLY A 1 85 ? 16.359 -14.836 -9.961 1 97.44 85 GLY A C 1
ATOM 649 O O . GLY A 1 85 ? 15.664 -14.656 -8.961 1 97.44 85 GLY A O 1
ATOM 650 N N . ARG A 1 86 ? 17.641 -14.68 -9.922 1 97.12 86 ARG A N 1
ATOM 651 C CA . ARG A 1 86 ? 18.328 -14.398 -8.672 1 97.12 86 ARG A CA 1
ATOM 652 C C . ARG A 1 86 ? 17.875 -13.07 -8.078 1 97.12 86 ARG A C 1
ATOM 654 O O . ARG A 1 86 ? 17.719 -12.953 -6.863 1 97.12 86 ARG A O 1
ATOM 661 N N . LEU A 1 87 ? 17.703 -12.055 -8.938 1 97.94 87 LEU A N 1
ATOM 662 C CA . LEU A 1 87 ? 17.25 -10.758 -8.453 1 97.94 87 LEU A CA 1
ATOM 663 C C . LEU A 1 87 ? 15.812 -10.844 -7.93 1 97.94 87 LEU A C 1
ATOM 665 O O . LEU A 1 87 ? 15.492 -10.266 -6.891 1 97.94 87 LEU A O 1
ATOM 669 N N . THR A 1 88 ? 15.008 -11.617 -8.648 1 98.12 88 THR A N 1
ATOM 670 C CA . THR A 1 88 ? 13.617 -11.797 -8.242 1 98.12 88 THR A CA 1
ATOM 671 C C . THR A 1 88 ? 13.539 -12.5 -6.891 1 98.12 88 THR A C 1
ATOM 673 O O . THR A 1 88 ? 12.766 -12.102 -6.016 1 98.12 88 THR A O 1
ATOM 676 N N . ARG A 1 89 ? 14.32 -13.5 -6.695 1 98.25 89 ARG A N 1
ATOM 677 C CA . ARG A 1 89 ? 14.352 -14.195 -5.414 1 98.25 89 ARG A CA 1
ATOM 678 C C . ARG A 1 89 ? 14.766 -13.25 -4.285 1 98.25 89 ARG A C 1
ATOM 680 O O . ARG A 1 89 ? 14.172 -13.273 -3.205 1 98.25 89 ARG A O 1
ATOM 687 N N . ALA A 1 90 ? 15.734 -12.422 -4.555 1 98.38 90 ALA A N 1
ATOM 688 C CA . ALA A 1 90 ? 16.172 -11.438 -3.564 1 98.38 90 ALA A CA 1
ATOM 689 C C . ALA A 1 90 ? 15.086 -10.414 -3.277 1 98.38 90 ALA A C 1
ATOM 691 O O . ALA A 1 90 ? 14.891 -10.008 -2.129 1 98.38 90 ALA A O 1
ATOM 692 N N . TYR A 1 91 ? 14.391 -9.992 -4.34 1 98.25 91 TYR A N 1
ATOM 693 C CA . TYR A 1 91 ? 13.266 -9.078 -4.203 1 98.25 91 TYR A CA 1
ATOM 694 C C . TYR A 1 91 ? 12.195 -9.656 -3.291 1 98.25 91 TYR A C 1
ATOM 696 O O . TYR A 1 91 ? 11.68 -8.969 -2.408 1 98.25 91 TYR A O 1
ATOM 704 N N . VAL A 1 92 ? 11.898 -10.93 -3.457 1 98.25 92 VAL A N 1
ATOM 705 C CA . VAL A 1 92 ? 10.93 -11.625 -2.625 1 98.25 92 VAL A CA 1
ATOM 706 C C . VAL A 1 92 ? 11.398 -11.633 -1.172 1 98.25 92 VAL A C 1
ATOM 708 O O . VAL A 1 92 ? 10.641 -11.273 -0.269 1 98.25 92 VAL A O 1
ATOM 711 N N . ARG A 1 93 ? 12.602 -11.977 -0.957 1 97.81 93 ARG A N 1
ATOM 712 C CA . ARG A 1 93 ? 13.133 -12.055 0.4 1 97.81 93 ARG A CA 1
ATOM 713 C C . ARG A 1 93 ? 13.062 -10.695 1.095 1 97.81 93 ARG A C 1
ATOM 715 O O . ARG A 1 93 ? 12.594 -10.602 2.232 1 97.81 93 ARG A O 1
ATOM 722 N N . ALA A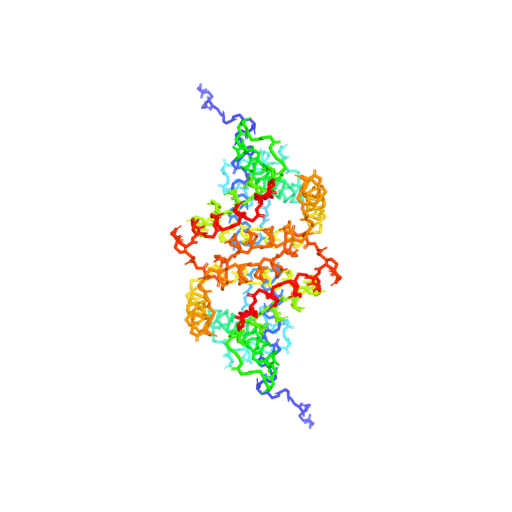 1 94 ? 13.492 -9.68 0.4 1 97 94 ALA A N 1
ATOM 723 C CA . ALA A 1 94 ? 13.484 -8.336 0.969 1 97 94 ALA A CA 1
ATOM 724 C C . ALA A 1 94 ? 12.062 -7.875 1.274 1 97 94 ALA A C 1
ATOM 726 O O . ALA A 1 94 ? 11.805 -7.285 2.326 1 97 94 ALA A O 1
ATOM 727 N N . SER A 1 95 ? 11.141 -8.086 0.373 1 95.94 95 SER A N 1
ATOM 728 C CA . SER A 1 95 ? 9.758 -7.672 0.542 1 95.94 95 SER A CA 1
ATOM 729 C C . SER A 1 95 ? 9.109 -8.359 1.741 1 95.94 95 SER A C 1
ATOM 731 O O . SER A 1 95 ? 8.469 -7.711 2.564 1 95.94 95 SER A O 1
ATOM 733 N N . ILE A 1 96 ? 9.305 -9.641 1.848 1 95.56 96 ILE A N 1
ATOM 734 C CA . ILE A 1 96 ? 8.68 -10.422 2.914 1 95.56 96 ILE A CA 1
ATOM 735 C C . ILE A 1 96 ? 9.328 -10.062 4.254 1 95.56 96 ILE A C 1
ATOM 737 O O . ILE A 1 96 ? 8.633 -9.953 5.27 1 95.56 96 ILE A O 1
ATOM 741 N N . ASP A 1 97 ? 10.648 -9.922 4.27 1 92.75 97 ASP A N 1
ATOM 742 C CA . ASP A 1 97 ? 11.336 -9.523 5.496 1 92.75 97 ASP A CA 1
ATOM 743 C C . ASP A 1 97 ? 10.812 -8.188 6.008 1 92.75 97 ASP A C 1
ATOM 745 O O . ASP A 1 97 ? 10.695 -7.98 7.215 1 92.75 97 ASP A O 1
ATOM 749 N N . GLY A 1 98 ? 10.555 -7.281 5.121 1 89.31 98 GLY A N 1
ATOM 750 C CA . GLY A 1 98 ? 10.008 -5.988 5.492 1 89.31 98 GLY A CA 1
ATOM 751 C C . GLY A 1 98 ? 8.641 -6.086 6.141 1 89.31 98 GLY A C 1
ATOM 752 O O . GLY A 1 98 ? 8.266 -5.234 6.949 1 89.31 98 GLY A O 1
ATOM 753 N N . ALA A 1 99 ? 7.949 -7.109 5.805 1 89 99 ALA A N 1
ATOM 754 C CA . ALA A 1 99 ? 6.586 -7.289 6.301 1 89 99 ALA A CA 1
ATOM 755 C C . ALA A 1 99 ? 6.582 -7.883 7.703 1 89 99 ALA A C 1
ATOM 757 O O . ALA A 1 99 ? 5.559 -7.875 8.391 1 89 99 ALA A O 1
ATOM 758 N N . LEU A 1 100 ? 7.699 -8.422 8.133 1 88.62 100 LEU A N 1
ATOM 759 C CA . LEU A 1 100 ? 7.789 -9.086 9.43 1 88.62 100 LEU A CA 1
ATOM 760 C C . LEU A 1 100 ? 7.578 -8.086 10.57 1 88.62 100 LEU A C 1
ATOM 762 O O . LEU A 1 100 ? 7.086 -8.453 11.633 1 88.62 100 LEU A O 1
ATOM 766 N N . ASP A 1 101 ? 7.98 -6.855 10.281 1 87.81 101 ASP A N 1
ATOM 767 C CA . ASP A 1 101 ? 7.664 -5.77 11.203 1 87.81 101 ASP A CA 1
ATOM 768 C C . ASP A 1 101 ? 6.492 -4.938 10.688 1 87.81 101 ASP A C 1
ATOM 770 O O . ASP A 1 101 ? 6.691 -3.924 10.016 1 87.81 101 ASP A O 1
ATOM 774 N N . ALA A 1 102 ? 5.328 -5.293 11.141 1 83.75 102 ALA A N 1
ATOM 775 C CA . ALA A 1 102 ? 4.098 -4.699 10.625 1 83.75 102 ALA A CA 1
ATOM 776 C C . ALA A 1 102 ? 4.023 -3.211 10.953 1 83.75 102 ALA A C 1
ATOM 778 O O . ALA A 1 102 ? 3.58 -2.41 10.125 1 83.75 102 ALA A O 1
ATOM 779 N N . ALA A 1 103 ? 4.465 -2.879 12.109 1 83.88 103 ALA A N 1
ATOM 780 C CA . ALA A 1 103 ? 4.43 -1.479 12.523 1 83.88 103 ALA A CA 1
ATOM 781 C C . ALA A 1 103 ? 5.367 -0.63 11.672 1 83.88 103 ALA A C 1
ATOM 783 O O . ALA A 1 103 ? 4.992 0.452 11.211 1 83.88 103 ALA A O 1
ATOM 784 N N . ALA A 1 104 ? 6.543 -1.138 11.438 1 84.06 104 ALA A N 1
ATOM 785 C CA . ALA A 1 104 ? 7.516 -0.423 10.617 1 84.06 104 ALA A CA 1
ATOM 786 C C . ALA A 1 104 ? 7.023 -0.295 9.172 1 84.06 104 ALA A C 1
ATOM 788 O O . ALA A 1 104 ? 7.199 0.75 8.547 1 84.06 104 ALA A O 1
ATOM 789 N N . SER A 1 105 ? 6.422 -1.362 8.719 1 83.75 105 SER A N 1
ATOM 790 C CA . SER A 1 105 ? 5.887 -1.355 7.363 1 83.75 105 SER A CA 1
ATOM 791 C C . SER A 1 105 ? 4.758 -0.34 7.219 1 83.75 105 SER A C 1
ATOM 793 O O . SER A 1 105 ? 4.711 0.407 6.242 1 83.75 105 SER A O 1
ATOM 795 N N . ARG A 1 106 ? 3.924 -0.294 8.156 1 82 106 ARG A N 1
ATOM 796 C CA . ARG A 1 106 ? 2.824 0.667 8.156 1 82 106 ARG A CA 1
ATOM 797 C C . ARG A 1 106 ? 3.35 2.098 8.188 1 82 106 ARG A C 1
ATOM 799 O O . ARG A 1 106 ? 2.883 2.953 7.434 1 82 106 ARG A O 1
ATOM 806 N N . ASP A 1 107 ? 4.289 2.307 9.055 1 81.69 107 ASP A N 1
ATOM 807 C CA . ASP A 1 107 ? 4.867 3.643 9.18 1 81.69 107 ASP A CA 1
ATOM 808 C C . ASP A 1 107 ? 5.5 4.09 7.863 1 81.69 107 ASP A C 1
ATOM 810 O O . ASP A 1 107 ? 5.359 5.246 7.461 1 81.69 107 ASP A O 1
ATOM 814 N N . ALA A 1 108 ? 6.176 3.162 7.254 1 81.94 108 ALA A N 1
ATOM 815 C CA . ALA A 1 108 ? 6.832 3.473 5.984 1 81.94 108 ALA A CA 1
ATOM 816 C C . ALA A 1 108 ? 5.809 3.832 4.91 1 81.94 108 ALA A C 1
ATOM 818 O O . ALA A 1 108 ? 6 4.785 4.152 1 81.94 108 ALA A O 1
ATOM 819 N N . LEU A 1 109 ? 4.766 3.123 4.914 1 78.38 109 LEU A N 1
ATOM 820 C CA . LEU A 1 109 ? 3.725 3.367 3.924 1 78.38 109 LEU A CA 1
ATOM 821 C C . LEU A 1 109 ? 3.062 4.723 4.152 1 78.38 109 LEU A C 1
ATOM 823 O O . LEU A 1 109 ? 2.717 5.418 3.197 1 78.38 109 LEU A O 1
ATOM 827 N N . VAL A 1 110 ? 2.873 5.082 5.371 1 79.19 110 VAL A N 1
ATOM 828 C CA . VAL A 1 110 ? 2.277 6.371 5.707 1 79.19 110 VAL A CA 1
ATOM 829 C C . VAL A 1 110 ? 3.174 7.5 5.207 1 79.19 110 VAL A C 1
ATOM 831 O O . VAL A 1 110 ? 2.693 8.461 4.609 1 79.19 110 VAL A O 1
ATOM 834 N N . VAL A 1 111 ? 4.434 7.359 5.43 1 84.19 111 VAL A N 1
ATOM 835 C CA . VAL A 1 111 ? 5.383 8.391 5.02 1 84.19 111 VAL A CA 1
ATOM 836 C C . VAL A 1 111 ? 5.398 8.5 3.494 1 84.19 111 VAL A C 1
ATOM 838 O O . VAL A 1 111 ? 5.32 9.594 2.941 1 84.19 111 VAL A O 1
ATOM 841 N N . ILE A 1 112 ? 5.398 7.383 2.848 1 82.19 112 ILE A N 1
ATOM 842 C CA . ILE A 1 112 ? 5.473 7.371 1.39 1 82.19 112 ILE A CA 1
ATOM 843 C C . ILE A 1 112 ? 4.18 7.934 0.801 1 82.19 112 ILE A C 1
ATOM 845 O O . ILE A 1 112 ? 4.207 8.633 -0.212 1 82.19 112 ILE A O 1
ATOM 849 N N . ALA A 1 113 ? 3.162 7.598 1.406 1 77.06 113 ALA A N 1
ATOM 850 C CA . ALA A 1 113 ? 1.874 8.125 0.957 1 77.06 113 ALA A CA 1
ATOM 851 C C . ALA A 1 113 ? 1.843 9.648 1.033 1 77.06 113 ALA A C 1
ATOM 853 O O . ALA A 1 113 ? 1.367 10.312 0.11 1 77.06 113 ALA A O 1
ATOM 854 N N . HIS A 1 114 ? 2.371 10.188 2.049 1 79.62 114 HIS A N 1
ATOM 855 C CA . HIS A 1 114 ? 2.428 11.641 2.189 1 79.62 114 HIS A CA 1
ATOM 856 C C . HIS A 1 114 ? 3.35 12.258 1.145 1 79.62 114 HIS A C 1
ATOM 858 O O . HIS A 1 114 ? 3.004 13.266 0.526 1 79.62 114 HIS A O 1
ATOM 864 N N . LEU A 1 115 ? 4.383 11.594 1.006 1 86.75 115 LEU A N 1
ATOM 865 C CA . LEU A 1 115 ? 5.375 12.133 0.079 1 86.75 115 LEU A CA 1
ATOM 866 C C . LEU A 1 115 ? 4.867 12.062 -1.357 1 86.75 115 LEU A C 1
ATOM 868 O O . LEU A 1 115 ? 5.297 12.844 -2.209 1 86.75 115 LEU A O 1
ATOM 872 N N . SER A 1 116 ? 3.951 11.18 -1.608 1 80.81 116 SER A N 1
ATOM 873 C CA . SER A 1 116 ? 3.412 10.992 -2.951 1 80.81 116 SER A CA 1
ATOM 874 C C . SER A 1 116 ? 2.535 12.164 -3.365 1 80.81 116 SER A C 1
ATOM 876 O O . SER A 1 116 ? 2.121 12.266 -4.523 1 80.81 116 SER A O 1
ATOM 878 N N . SER A 1 117 ? 2.258 13.047 -2.471 1 76.81 117 SER A N 1
ATOM 879 C CA . SER A 1 117 ? 1.523 14.258 -2.809 1 76.81 117 SER A CA 1
ATOM 880 C C . SER A 1 117 ? 2.447 15.312 -3.41 1 76.81 117 SER A C 1
ATOM 882 O O . SER A 1 117 ? 1.983 16.344 -3.906 1 76.81 117 SER A O 1
ATOM 884 N N . VAL A 1 118 ? 3.699 15.008 -3.332 1 84.31 118 VAL A N 1
ATOM 885 C CA . VAL A 1 118 ? 4.719 15.875 -3.918 1 84.31 118 VAL A CA 1
ATOM 886 C C . VAL A 1 118 ? 5.074 15.383 -5.316 1 84.31 118 VAL A C 1
ATOM 888 O O . VAL A 1 118 ? 5.594 14.273 -5.48 1 84.31 118 VAL A O 1
ATOM 891 N N . ASP A 1 119 ? 4.891 16.172 -6.34 1 85.56 119 ASP A N 1
ATOM 892 C CA . ASP A 1 119 ? 5.031 15.75 -7.73 1 85.56 119 ASP A CA 1
ATOM 893 C C . ASP A 1 119 ? 6.426 15.188 -7.996 1 85.56 119 ASP A C 1
ATOM 895 O O . ASP A 1 119 ? 6.57 14.148 -8.648 1 85.56 119 ASP A O 1
ATOM 899 N N . ALA A 1 120 ? 7.355 15.836 -7.504 1 89.06 120 ALA A N 1
ATOM 900 C CA . ALA A 1 120 ? 8.727 15.414 -7.758 1 89.06 120 ALA A CA 1
ATOM 901 C C . ALA A 1 120 ? 9 14.039 -7.141 1 89.06 120 ALA A C 1
ATOM 903 O O . ALA A 1 120 ? 9.797 13.266 -7.668 1 89.06 120 ALA A O 1
ATOM 904 N N . VAL A 1 121 ? 8.359 13.773 -6.055 1 90.38 121 VAL A N 1
ATOM 905 C CA . VAL A 1 121 ? 8.531 12.484 -5.387 1 90.38 121 VAL A CA 1
ATOM 906 C C . VAL A 1 121 ? 7.855 11.391 -6.207 1 90.38 121 VAL A C 1
ATOM 908 O O . VAL A 1 121 ? 8.406 10.289 -6.352 1 90.38 121 VAL A O 1
ATOM 911 N N . ILE A 1 122 ? 6.746 11.656 -6.773 1 87.06 122 ILE A N 1
ATOM 912 C CA . ILE A 1 122 ? 6.055 10.688 -7.613 1 87.06 122 ILE A CA 1
ATOM 913 C C . ILE A 1 122 ? 6.906 10.367 -8.844 1 87.06 122 ILE A C 1
ATOM 915 O O . ILE A 1 122 ? 6.988 9.211 -9.266 1 87.06 122 ILE A O 1
ATOM 919 N N . ASP A 1 123 ? 7.496 11.367 -9.391 1 91.75 123 ASP A N 1
ATOM 920 C CA . ASP A 1 123 ? 8.367 11.172 -10.539 1 91.75 123 ASP A CA 1
ATOM 921 C C . ASP A 1 123 ? 9.562 10.281 -10.18 1 91.75 123 ASP A C 1
ATOM 923 O O . ASP A 1 123 ? 9.961 9.422 -10.969 1 91.75 123 ASP A O 1
ATOM 927 N N . LEU A 1 124 ? 10.062 10.539 -9.016 1 92.75 124 LEU A N 1
ATOM 928 C CA . LEU A 1 124 ? 11.172 9.727 -8.523 1 92.75 124 LEU A CA 1
ATOM 929 C C . LEU A 1 124 ? 10.742 8.273 -8.336 1 92.75 124 LEU A C 1
ATOM 931 O O . LEU A 1 124 ? 11.469 7.355 -8.711 1 92.75 124 LEU A O 1
ATOM 935 N N . ALA A 1 125 ? 9.609 8.062 -7.773 1 91.06 125 ALA A N 1
ATOM 936 C CA . ALA A 1 125 ? 9.07 6.723 -7.539 1 91.06 125 ALA A CA 1
ATOM 937 C C . ALA A 1 125 ? 8.797 6.004 -8.859 1 91.06 125 ALA A C 1
ATOM 939 O O . ALA A 1 125 ? 9.086 4.816 -9 1 91.06 125 ALA A O 1
ATOM 940 N N . ARG A 1 126 ? 8.266 6.719 -9.797 1 91.81 126 ARG A N 1
ATOM 941 C CA . ARG A 1 126 ? 7.988 6.16 -11.117 1 91.81 126 ARG A CA 1
ATOM 942 C C . ARG A 1 126 ? 9.281 5.734 -11.812 1 91.81 126 ARG A C 1
ATOM 944 O O . ARG A 1 126 ? 9.336 4.672 -12.43 1 91.81 126 ARG A O 1
ATOM 951 N N . ALA A 1 127 ? 10.258 6.586 -11.727 1 94.94 127 ALA A N 1
ATOM 952 C CA . ALA A 1 127 ? 11.555 6.262 -12.32 1 94.94 127 ALA A CA 1
ATOM 953 C C . ALA A 1 127 ? 12.164 5.027 -11.664 1 94.94 127 ALA A C 1
ATOM 955 O O . ALA A 1 127 ? 12.742 4.176 -12.344 1 94.94 127 ALA A O 1
ATOM 956 N N . ASP A 1 128 ? 12.047 4.949 -10.383 1 95.31 128 ASP A N 1
ATOM 957 C CA . ASP A 1 128 ? 12.547 3.789 -9.656 1 95.31 128 ASP A CA 1
ATOM 958 C C . ASP A 1 128 ? 11.805 2.521 -10.062 1 95.31 128 ASP A C 1
ATOM 960 O O . ASP A 1 128 ? 12.414 1.47 -10.258 1 95.31 128 ASP A O 1
ATOM 964 N N . ALA A 1 129 ? 10.531 2.605 -10.172 1 94.12 129 ALA A N 1
ATOM 965 C CA . ALA A 1 129 ? 9.703 1.479 -10.594 1 94.12 129 ALA A CA 1
ATOM 966 C C . ALA A 1 129 ? 10.094 1.005 -11.984 1 94.12 129 ALA A C 1
ATOM 968 O O . ALA A 1 129 ? 10.172 -0.199 -12.242 1 94.12 129 ALA A O 1
ATOM 969 N N . ARG A 1 130 ? 10.328 1.916 -12.859 1 95 130 ARG A N 1
ATOM 970 C CA . ARG A 1 130 ? 10.766 1.57 -14.211 1 95 130 ARG A CA 1
ATOM 971 C C . ARG A 1 130 ? 12.086 0.82 -14.18 1 95 130 ARG A C 1
ATOM 973 O O . ARG A 1 130 ? 12.273 -0.16 -14.906 1 95 130 ARG A O 1
ATOM 980 N N . ARG A 1 131 ? 12.977 1.303 -13.359 1 96.31 131 ARG A N 1
ATOM 981 C CA . ARG A 1 131 ? 14.266 0.639 -13.219 1 96.31 131 ARG A CA 1
ATOM 982 C C . ARG A 1 131 ? 14.102 -0.782 -12.695 1 96.31 131 ARG A C 1
ATOM 984 O O . ARG A 1 131 ? 14.703 -1.72 -13.219 1 96.31 131 ARG A O 1
ATOM 991 N N . TRP A 1 132 ? 13.305 -0.955 -11.688 1 96.62 132 TRP A N 1
ATOM 992 C CA . TRP A 1 132 ? 13.023 -2.285 -11.164 1 96.62 132 TRP A CA 1
ATOM 993 C C . TRP A 1 132 ? 12.438 -3.186 -12.25 1 96.62 132 TRP A C 1
ATOM 995 O O . TRP A 1 132 ? 12.898 -4.312 -12.438 1 96.62 132 TRP A O 1
ATOM 1005 N N . ASN A 1 133 ? 11.43 -2.674 -12.914 1 95 133 ASN A N 1
ATOM 1006 C CA . ASN A 1 133 ? 10.781 -3.459 -13.961 1 95 133 ASN A CA 1
ATOM 1007 C C . ASN A 1 133 ? 11.781 -3.91 -15.023 1 95 133 ASN A C 1
ATOM 1009 O O . ASN A 1 133 ? 11.773 -5.074 -15.43 1 95 133 ASN A O 1
ATOM 1013 N N . GLU A 1 134 ? 12.617 -3.008 -15.43 1 96.5 134 GLU A N 1
ATOM 1014 C CA . GLU A 1 134 ? 13.625 -3.33 -16.422 1 96.5 134 GLU A CA 1
ATOM 1015 C C . GLU A 1 134 ? 14.602 -4.387 -15.906 1 96.5 134 GLU A C 1
ATOM 1017 O O . GLU A 1 134 ? 14.883 -5.367 -16.594 1 96.5 134 GLU A O 1
ATOM 1022 N N . GLU A 1 135 ? 15.102 -4.242 -14.719 1 97.62 135 GLU A N 1
ATOM 1023 C CA . GLU A 1 135 ? 16.078 -5.156 -14.133 1 97.62 135 GLU A CA 1
ATOM 1024 C C . GLU A 1 135 ? 15.461 -6.527 -13.883 1 97.62 135 GLU A C 1
ATOM 1026 O O . GLU A 1 135 ? 16.094 -7.555 -14.141 1 97.62 135 GLU A O 1
ATOM 1031 N N . LEU A 1 136 ? 14.273 -6.547 -13.414 1 97.31 136 LEU A N 1
ATOM 1032 C CA . LEU A 1 136 ? 13.609 -7.809 -13.102 1 97.31 136 LEU A CA 1
ATOM 1033 C C . LEU A 1 136 ? 13.258 -8.57 -14.383 1 97.31 136 LEU A C 1
ATOM 1035 O O . LEU A 1 136 ? 13.375 -9.797 -14.43 1 97.31 136 LEU A O 1
ATOM 1039 N N . ARG A 1 137 ? 12.859 -7.859 -15.414 1 96 137 ARG A N 1
ATOM 1040 C CA . ARG A 1 137 ? 12.547 -8.492 -16.688 1 96 137 ARG A CA 1
ATOM 1041 C C . ARG A 1 137 ? 13.789 -9.102 -17.328 1 96 137 ARG A C 1
ATOM 1043 O O . ARG A 1 137 ? 13.703 -10.094 -18.047 1 96 137 ARG A O 1
ATOM 1050 N N . ALA A 1 138 ? 14.898 -8.531 -17.016 1 97.19 138 ALA A N 1
ATOM 1051 C CA . ALA A 1 138 ? 16.156 -9.016 -17.562 1 97.19 138 ALA A CA 1
ATOM 1052 C C . ALA A 1 138 ? 16.734 -10.156 -16.719 1 97.19 138 ALA A C 1
ATOM 1054 O O . ALA A 1 138 ? 17.766 -10.719 -17.047 1 97.19 138 ALA A O 1
ATOM 1055 N N . ASP A 1 139 ? 16.016 -10.602 -15.68 1 96 139 ASP A N 1
ATOM 1056 C CA . ASP A 1 139 ? 16.516 -11.508 -14.656 1 96 139 ASP A CA 1
ATOM 1057 C C . ASP A 1 139 ? 16.359 -12.969 -15.086 1 96 139 ASP A C 1
ATOM 1059 O O . ASP A 1 139 ? 16.672 -13.883 -14.336 1 96 139 ASP A O 1
ATOM 1063 N N . GLY A 1 140 ? 15.742 -13.242 -16.266 1 96 140 GLY A N 1
ATOM 1064 C CA . GLY A 1 140 ? 15.773 -14.562 -16.875 1 96 140 GLY A CA 1
ATOM 1065 C C . GLY A 1 140 ? 14.539 -15.391 -16.594 1 96 140 GLY A C 1
ATOM 1066 O O . GLY A 1 140 ? 14.469 -16.562 -16.953 1 96 140 GLY A O 1
ATOM 1067 N N . LEU A 1 141 ? 13.5 -14.867 -15.945 1 96.81 141 LEU A N 1
ATOM 1068 C CA . LEU A 1 141 ? 12.266 -15.594 -15.656 1 96.81 141 LEU A CA 1
ATOM 1069 C C . LEU A 1 141 ? 11.203 -15.312 -16.719 1 96.81 141 LEU A C 1
ATOM 1071 O O . LEU A 1 141 ? 11.18 -14.227 -17.297 1 96.81 141 LEU A O 1
ATOM 1075 N N . PRO A 1 142 ? 10.359 -16.344 -16.953 1 96.06 142 PRO A N 1
ATOM 1076 C CA . PRO A 1 142 ? 9.195 -16.047 -17.797 1 96.06 142 PRO A CA 1
ATOM 1077 C C . PRO A 1 142 ? 8.352 -14.891 -17.234 1 96.06 142 PRO A C 1
ATOM 1079 O O . PRO A 1 142 ? 8.203 -14.766 -16.016 1 96.06 142 PRO A O 1
ATOM 1082 N N . GLU A 1 143 ? 7.777 -14.07 -18.078 1 94.5 143 GLU A N 1
ATOM 1083 C CA . GLU A 1 143 ? 7.07 -12.844 -17.703 1 94.5 143 GLU A CA 1
ATOM 1084 C C . GLU A 1 143 ? 5.895 -13.141 -16.781 1 94.5 143 GLU A C 1
ATOM 1086 O O . GLU A 1 143 ? 5.629 -12.391 -15.844 1 94.5 143 GLU A O 1
ATOM 1091 N N . ASP A 1 144 ? 5.215 -14.188 -17.047 1 94 144 ASP A N 1
ATOM 1092 C CA . ASP A 1 144 ? 4.043 -14.516 -16.234 1 94 144 ASP A CA 1
ATOM 1093 C C . ASP A 1 144 ? 4.445 -14.875 -14.812 1 94 144 ASP A C 1
ATOM 1095 O O . ASP A 1 144 ? 3.75 -14.523 -13.859 1 94 144 ASP A O 1
ATOM 1099 N N . VAL A 1 145 ? 5.531 -15.594 -14.672 1 95.69 145 VAL A N 1
ATOM 1100 C CA . VAL A 1 145 ? 6.051 -15.93 -13.352 1 95.69 145 VAL A CA 1
ATOM 1101 C C . VAL A 1 145 ? 6.496 -14.664 -12.633 1 95.69 145 VAL A C 1
ATOM 1103 O O . VAL A 1 145 ? 6.141 -14.445 -11.469 1 95.69 145 VAL A O 1
ATOM 1106 N N . LEU A 1 146 ? 7.203 -13.828 -13.328 1 96.38 146 LEU A N 1
ATOM 1107 C CA . LEU A 1 146 ? 7.734 -12.594 -12.758 1 96.38 146 LEU A CA 1
ATOM 1108 C C . LEU A 1 146 ? 6.605 -11.703 -12.25 1 96.38 146 LEU A C 1
ATOM 1110 O O . LEU A 1 146 ? 6.633 -11.25 -11.102 1 96.38 146 LEU A O 1
ATOM 1114 N N . THR A 1 147 ? 5.621 -11.453 -13.078 1 95.31 147 THR A N 1
ATOM 1115 C CA . THR A 1 147 ? 4.516 -10.57 -12.742 1 95.31 147 THR A CA 1
ATOM 1116 C C . THR A 1 147 ? 3.766 -11.078 -11.508 1 95.31 147 THR A C 1
ATOM 1118 O O . THR A 1 147 ? 3.459 -10.305 -10.602 1 95.31 147 THR A O 1
ATOM 1121 N N . LEU A 1 148 ? 3.545 -12.352 -11.469 1 96.56 148 LEU A N 1
ATOM 1122 C CA . LEU A 1 148 ? 2.842 -12.969 -10.352 1 96.56 148 LEU A CA 1
ATOM 1123 C C . LEU A 1 148 ? 3.656 -12.859 -9.07 1 96.56 148 LEU A C 1
ATOM 1125 O O . LEU A 1 148 ? 3.139 -12.43 -8.039 1 96.56 148 LEU A O 1
ATOM 1129 N N . VAL A 1 149 ? 4.895 -13.219 -9.133 1 98 149 VAL A N 1
ATOM 1130 C CA . VAL A 1 149 ? 5.766 -13.281 -7.969 1 98 149 VAL A CA 1
ATOM 1131 C C . VAL A 1 149 ? 5.977 -11.883 -7.398 1 98 149 VAL A C 1
ATOM 1133 O O . VAL A 1 149 ? 5.871 -11.672 -6.188 1 98 149 VAL A O 1
ATOM 1136 N N . VAL A 1 150 ? 6.195 -10.938 -8.266 1 97.44 150 VAL A N 1
ATOM 1137 C CA . VAL A 1 150 ? 6.453 -9.562 -7.828 1 97.44 150 VAL A CA 1
ATOM 1138 C C . VAL A 1 150 ? 5.18 -8.961 -7.234 1 97.44 150 VAL A C 1
ATOM 1140 O O . VAL A 1 150 ? 5.219 -8.336 -6.176 1 97.44 150 VAL A O 1
ATOM 1143 N N . ALA A 1 151 ? 4.051 -9.156 -7.875 1 96.94 151 ALA A N 1
ATOM 1144 C CA . ALA A 1 151 ? 2.787 -8.664 -7.344 1 96.94 151 ALA A CA 1
ATOM 1145 C C . ALA A 1 151 ? 2.506 -9.242 -5.961 1 96.94 151 ALA A C 1
ATOM 1147 O O . ALA A 1 151 ? 2.115 -8.523 -5.043 1 96.94 151 ALA A O 1
ATOM 1148 N N . ALA A 1 152 ? 2.703 -10.539 -5.793 1 97.94 152 ALA A N 1
ATOM 1149 C CA . ALA A 1 152 ? 2.447 -11.195 -4.512 1 97.94 152 ALA A CA 1
ATOM 1150 C C . ALA A 1 152 ? 3.404 -10.68 -3.438 1 97.94 152 ALA A C 1
ATOM 1152 O O . ALA A 1 152 ? 2.998 -10.453 -2.295 1 97.94 152 ALA A O 1
ATOM 1153 N N . ALA A 1 153 ? 4.656 -10.523 -3.799 1 97.31 153 ALA A N 1
ATOM 1154 C CA . ALA A 1 153 ? 5.633 -9.984 -2.859 1 97.31 153 ALA A CA 1
ATOM 1155 C C . ALA A 1 153 ? 5.25 -8.57 -2.414 1 97.31 153 ALA A C 1
ATOM 1157 O O . ALA A 1 153 ? 5.301 -8.258 -1.223 1 97.31 153 ALA A O 1
ATOM 1158 N N . ASP A 1 154 ? 4.875 -7.758 -3.375 1 94.06 154 ASP A N 1
ATOM 1159 C CA . ASP A 1 154 ? 4.438 -6.398 -3.062 1 94.06 154 ASP A CA 1
ATOM 1160 C C . ASP A 1 154 ? 3.195 -6.414 -2.174 1 94.06 154 ASP A C 1
ATOM 1162 O O . ASP A 1 154 ? 3.07 -5.598 -1.261 1 94.06 154 ASP A O 1
ATOM 1166 N N . GLY A 1 155 ? 2.307 -7.293 -2.459 1 94.06 155 GLY A N 1
ATOM 1167 C CA . GLY A 1 155 ? 1.118 -7.426 -1.631 1 94.06 155 GLY A CA 1
ATOM 1168 C C . GLY A 1 155 ? 1.432 -7.777 -0.19 1 94.06 155 GLY A C 1
ATOM 1169 O O . GLY A 1 155 ? 0.896 -7.164 0.736 1 94.06 155 GLY A O 1
ATOM 1170 N N . ALA A 1 156 ? 2.301 -8.742 -0.001 1 93.81 156 ALA A N 1
ATOM 1171 C CA . ALA A 1 156 ? 2.703 -9.141 1.345 1 93.81 156 ALA A CA 1
ATOM 1172 C C . ALA A 1 156 ? 3.293 -7.965 2.113 1 93.81 156 ALA A C 1
ATOM 1174 O O . ALA A 1 156 ? 3.037 -7.805 3.309 1 93.81 156 ALA A O 1
ATOM 1175 N N . SER A 1 157 ? 4.004 -7.18 1.412 1 90.56 157 SER A N 1
ATOM 1176 C CA . SER A 1 157 ? 4.652 -6.027 2.025 1 90.56 157 SER A CA 1
ATOM 1177 C C . SER A 1 157 ? 3.645 -4.934 2.355 1 90.56 157 SER A C 1
ATOM 1179 O O . SER A 1 157 ? 3.832 -4.172 3.305 1 90.56 157 SER A O 1
ATOM 1181 N N . ALA A 1 158 ? 2.588 -4.828 1.606 1 87.69 158 ALA A N 1
ATOM 1182 C CA . ALA A 1 158 ? 1.634 -3.73 1.735 1 87.69 158 ALA A CA 1
ATOM 1183 C C . ALA A 1 158 ? 0.494 -4.102 2.68 1 87.69 158 ALA A C 1
ATOM 1185 O O . ALA A 1 158 ? -0.177 -3.225 3.229 1 87.69 158 ALA A O 1
ATOM 1186 N N . GLN A 1 159 ? 0.234 -5.359 2.932 1 89.31 159 GLN A N 1
ATOM 1187 C CA . GLN A 1 159 ? -0.934 -5.871 3.643 1 89.31 159 GLN A CA 1
ATOM 1188 C C . GLN A 1 159 ? -1.014 -5.297 5.055 1 89.31 159 GLN A C 1
ATOM 1190 O O . GLN A 1 159 ? -2.096 -4.945 5.527 1 89.31 159 GLN A O 1
ATOM 1195 N N . PRO A 1 160 ? 0.099 -5.07 5.734 1 84.12 160 PRO A N 1
ATOM 1196 C CA . PRO A 1 160 ? 0.008 -4.516 7.086 1 84.12 160 PRO A CA 1
ATOM 1197 C C . PRO A 1 160 ? -0.607 -3.119 7.109 1 84.12 160 PRO A C 1
ATOM 1199 O O . PRO A 1 160 ? -1.264 -2.748 8.086 1 84.12 160 PRO A O 1
ATOM 1202 N N . ALA A 1 161 ? -0.446 -2.383 6.059 1 78.31 161 ALA A N 1
ATOM 1203 C CA . ALA A 1 161 ? -1 -1.032 5.992 1 78.31 161 ALA A CA 1
ATOM 1204 C C . ALA A 1 161 ? -2.525 -1.065 5.984 1 78.31 161 ALA A C 1
ATOM 1206 O O . ALA A 1 161 ? -3.174 -0.09 6.371 1 78.31 161 ALA A O 1
ATOM 1207 N N . TRP A 1 162 ? -3.076 -2.17 5.621 1 81.38 162 TRP A N 1
ATOM 1208 C CA . TRP A 1 162 ? -4.523 -2.316 5.547 1 81.38 162 TRP A CA 1
ATOM 1209 C C . TRP A 1 162 ? -5.059 -3.086 6.75 1 81.38 162 TRP A C 1
ATOM 1211 O O . TRP A 1 162 ? -6.223 -3.49 6.77 1 81.38 162 TRP A O 1
ATOM 1221 N N . GLY A 1 163 ? -4.137 -3.348 7.676 1 81.56 163 GLY A N 1
ATOM 1222 C CA . GLY A 1 163 ? -4.555 -4 8.906 1 81.56 163 GLY A CA 1
ATOM 1223 C C . GLY A 1 163 ? -4.355 -5.504 8.883 1 81.56 163 GLY A C 1
ATOM 1224 O O . GLY A 1 163 ? -4.621 -6.184 9.875 1 81.56 163 GLY A O 1
ATOM 1225 N N . ASP A 1 164 ? -4.008 -5.926 7.711 1 80.12 164 ASP A N 1
ATOM 1226 C CA . ASP A 1 164 ? -3.768 -7.359 7.621 1 80.12 164 ASP A CA 1
ATOM 1227 C C . ASP A 1 164 ? -2.342 -7.707 8.047 1 80.12 164 ASP A C 1
ATOM 1229 O O . ASP A 1 164 ? -1.378 -7.301 7.398 1 80.12 164 ASP A O 1
ATOM 1233 N N . GLU A 1 165 ? -2.338 -8.484 9.141 1 81.94 165 GLU A N 1
ATOM 1234 C CA . GLU A 1 165 ? -1.028 -8.883 9.648 1 81.94 165 GLU A CA 1
ATOM 1235 C C . GLU A 1 165 ? -0.875 -10.406 9.648 1 81.94 165 GLU A C 1
ATOM 1237 O O . GLU A 1 165 ? -1.493 -11.094 10.461 1 81.94 165 GLU A O 1
ATOM 1242 N N . SER A 1 166 ? -0.164 -10.797 8.672 1 87.31 166 SER A N 1
ATOM 1243 C CA . SER A 1 166 ? 0.177 -12.219 8.594 1 87.31 166 SER A CA 1
ATOM 1244 C C . SER A 1 166 ? 1.138 -12.617 9.711 1 87.31 166 SER A C 1
ATOM 1246 O O . SER A 1 166 ? 1.976 -11.82 10.133 1 87.31 166 SER A O 1
ATOM 1248 N N . THR A 1 167 ? 0.973 -13.844 10.164 1 89.56 167 THR A N 1
ATOM 1249 C CA . THR A 1 167 ? 1.947 -14.367 11.109 1 89.56 167 THR A CA 1
ATOM 1250 C C . THR A 1 167 ? 3.287 -14.625 10.422 1 89.56 167 THR A C 1
ATOM 1252 O O . THR A 1 167 ? 3.348 -14.75 9.203 1 89.56 167 THR A O 1
ATOM 1255 N N . PRO A 1 168 ? 4.332 -14.648 11.266 1 92.88 168 PRO A N 1
ATOM 1256 C CA . PRO A 1 168 ? 5.629 -15 10.688 1 92.88 168 PRO A CA 1
ATOM 1257 C C . PRO A 1 168 ? 5.602 -16.312 9.922 1 92.88 168 PRO A C 1
ATOM 1259 O O . PRO A 1 168 ? 6.254 -16.453 8.883 1 92.88 168 PRO A O 1
ATOM 1262 N N . GLU A 1 169 ? 4.84 -17.219 10.391 1 93.69 169 GLU A N 1
ATOM 1263 C CA . GLU A 1 169 ? 4.738 -18.516 9.734 1 93.69 169 GLU A CA 1
ATOM 1264 C C . GLU A 1 169 ? 4.051 -18.391 8.375 1 93.69 169 GLU A C 1
ATOM 1266 O O . GLU A 1 169 ? 4.457 -19.031 7.406 1 93.69 169 GLU A O 1
ATOM 1271 N N . GLN A 1 170 ? 3.016 -17.625 8.312 1 92.56 170 GLN A N 1
ATOM 1272 C CA . GLN A 1 170 ? 2.305 -17.406 7.059 1 92.56 170 GLN A CA 1
ATOM 1273 C C . GLN A 1 170 ? 3.205 -16.719 6.031 1 92.56 170 GLN A C 1
ATOM 1275 O O . GLN A 1 170 ? 3.209 -17.094 4.859 1 92.56 170 GLN A O 1
ATOM 1280 N N . LEU A 1 171 ? 3.961 -15.766 6.48 1 95.19 171 LEU A N 1
ATOM 1281 C CA . LEU A 1 171 ? 4.891 -15.055 5.605 1 95.19 171 LEU A CA 1
ATOM 1282 C C . LEU A 1 171 ? 5.98 -15.992 5.102 1 95.19 171 LEU A C 1
ATOM 1284 O O . LEU A 1 171 ? 6.363 -15.93 3.93 1 95.19 171 LEU A O 1
ATOM 1288 N N . ALA A 1 172 ? 6.477 -16.844 6 1 96.12 172 ALA A N 1
ATOM 1289 C CA . ALA A 1 172 ? 7.504 -17.812 5.613 1 96.12 172 ALA A CA 1
ATOM 1290 C C . ALA A 1 172 ? 6.98 -18.766 4.547 1 96.12 172 ALA A C 1
ATOM 1292 O O . ALA A 1 172 ? 7.691 -19.094 3.592 1 96.12 172 ALA A O 1
ATOM 1293 N N . ARG A 1 173 ? 5.777 -19.203 4.723 1 96 173 ARG A N 1
ATOM 1294 C CA . ARG A 1 173 ? 5.176 -20.109 3.748 1 96 173 ARG A CA 1
ATOM 1295 C C . ARG A 1 173 ? 5.016 -19.422 2.393 1 96 173 ARG A C 1
ATOM 1297 O O . ARG A 1 173 ? 5.258 -20.031 1.352 1 96 173 ARG A O 1
ATOM 1304 N N . LEU A 1 174 ? 4.547 -18.203 2.402 1 97 174 LEU A N 1
ATOM 1305 C CA . LEU A 1 174 ? 4.406 -17.469 1.154 1 97 174 LEU A CA 1
ATOM 1306 C C . LEU A 1 174 ? 5.762 -17.266 0.488 1 97 174 LEU A C 1
ATOM 1308 O O . LEU A 1 174 ? 5.891 -17.422 -0.729 1 97 174 LEU A O 1
ATOM 1312 N N . ARG A 1 175 ? 6.727 -16.922 1.316 1 97.75 175 ARG A N 1
ATOM 1313 C CA . ARG A 1 175 ? 8.078 -16.766 0.792 1 97.75 175 ARG A CA 1
ATOM 1314 C C . ARG A 1 175 ? 8.539 -18.031 0.072 1 97.75 175 ARG A C 1
ATOM 1316 O O . ARG A 1 175 ? 9.023 -17.953 -1.059 1 97.75 175 ARG A O 1
ATOM 1323 N N . GLU A 1 176 ? 8.383 -19.156 0.724 1 97.62 176 GLU A N 1
ATOM 1324 C CA . GLU A 1 176 ? 8.797 -20.422 0.141 1 97.62 176 GLU A CA 1
ATOM 1325 C C . GLU A 1 176 ? 8.039 -20.703 -1.151 1 97.62 176 GLU A C 1
ATOM 1327 O O . GLU A 1 176 ? 8.625 -21.188 -2.125 1 97.62 176 GLU A O 1
ATOM 1332 N N . GLN A 1 177 ? 6.801 -20.406 -1.168 1 97.38 177 GLN A N 1
ATOM 1333 C CA . GLN A 1 177 ? 5.98 -20.609 -2.359 1 97.38 177 GLN A CA 1
ATOM 1334 C C . GLN A 1 177 ? 6.473 -19.734 -3.516 1 97.38 177 GLN A C 1
ATOM 1336 O O . GLN A 1 177 ? 6.605 -20.219 -4.645 1 97.38 177 GLN A O 1
ATOM 1341 N N . LEU A 1 178 ? 6.688 -18.484 -3.26 1 98.25 178 LEU A N 1
ATOM 1342 C CA . LEU A 1 178 ? 7.141 -17.547 -4.293 1 98.25 178 LEU A CA 1
ATOM 1343 C C . LEU A 1 178 ? 8.508 -17.953 -4.828 1 98.25 178 LEU A C 1
ATOM 1345 O O . LEU A 1 178 ? 8.742 -17.938 -6.039 1 98.25 178 LEU A O 1
ATOM 1349 N N . LEU A 1 179 ? 9.398 -18.344 -3.908 1 97.5 179 LEU A N 1
ATOM 1350 C CA . LEU A 1 179 ? 10.727 -18.781 -4.332 1 97.5 179 LEU A CA 1
ATOM 1351 C C . LEU A 1 179 ? 10.641 -20.031 -5.191 1 97.5 179 LEU A C 1
ATOM 1353 O O . LEU A 1 179 ? 11.367 -20.156 -6.184 1 97.5 179 LEU A O 1
ATOM 1357 N N . ALA A 1 180 ? 9.758 -20.969 -4.863 1 96.88 180 ALA A N 1
ATOM 1358 C CA . ALA A 1 180 ? 9.586 -22.203 -5.629 1 96.88 180 ALA A CA 1
ATOM 1359 C C . ALA A 1 180 ? 9.117 -21.891 -7.051 1 96.88 180 ALA A C 1
ATOM 1361 O O . ALA A 1 180 ? 9.477 -22.609 -7.992 1 96.88 180 ALA A O 1
ATOM 1362 N N . LEU A 1 181 ? 8.359 -20.844 -7.25 1 96 181 LEU A N 1
ATOM 1363 C CA . LEU A 1 181 ? 7.844 -20.469 -8.57 1 96 181 LEU A CA 1
ATOM 1364 C C . LEU A 1 181 ? 8.969 -19.969 -9.469 1 96 181 LEU A C 1
ATOM 1366 O O . LEU A 1 181 ? 8.82 -19.922 -10.688 1 96 181 LEU A O 1
ATOM 1370 N N . THR A 1 182 ? 10.023 -19.469 -8.844 1 96.06 182 THR A N 1
ATOM 1371 C CA . THR A 1 182 ? 11.102 -18.875 -9.625 1 96.06 182 THR A CA 1
ATOM 1372 C C . THR A 1 182 ? 12.094 -19.938 -10.078 1 96.06 182 THR A C 1
ATOM 1374 O O . THR A 1 182 ? 13.008 -19.656 -10.852 1 96.06 182 THR A O 1
ATOM 1377 N N . VAL A 1 183 ? 12.008 -21.156 -9.492 1 88.31 183 VAL A N 1
ATOM 1378 C CA . VAL A 1 183 ? 12.914 -22.234 -9.875 1 88.31 183 VAL A CA 1
ATOM 1379 C C . VAL A 1 183 ? 12.406 -22.922 -11.141 1 88.31 183 VAL A C 1
ATOM 1381 O O . VAL A 1 183 ? 11.305 -23.453 -11.164 1 88.31 183 VAL A O 1
ATOM 1384 N N . ILE A 1 184 ? 12.773 -22.453 -12.305 1 72.81 184 ILE A N 1
ATOM 1385 C CA . ILE A 1 184 ? 12.422 -22.984 -13.617 1 72.81 184 ILE A CA 1
ATOM 1386 C C . ILE A 1 184 ? 12.93 -24.422 -13.75 1 72.81 184 ILE A C 1
ATOM 1388 O O . ILE A 1 184 ? 14.062 -24.719 -13.367 1 72.81 184 ILE A O 1
ATOM 1392 N N . GLY A 1 185 ? 12.133 -25.469 -13.344 1 55.44 185 GLY A N 1
ATOM 1393 C CA . GLY A 1 185 ? 12.578 -26.812 -13.664 1 55.44 185 GLY A CA 1
ATOM 1394 C C . GLY A 1 185 ? 13.492 -26.875 -14.875 1 55.44 185 GLY A C 1
ATOM 1395 O O . GLY A 1 185 ? 13.25 -26.188 -15.875 1 55.44 185 GLY A O 1
ATOM 1396 N N . GLY A 1 186 ? 14.82 -27.062 -14.727 1 41.19 186 GLY A N 1
ATOM 1397 C CA . GLY A 1 186 ? 15.523 -27.734 -15.805 1 41.19 186 GLY A CA 1
ATOM 1398 C C . GLY A 1 186 ? 14.719 -28.844 -16.453 1 41.19 186 GLY A C 1
ATOM 1399 O O . GLY A 1 186 ? 13.75 -29.328 -15.875 1 41.19 186 GLY A O 1
ATOM 1400 N N . MET B 1 1 ? -39.719 32 0.321 1 33.28 1 MET B N 1
ATOM 1401 C CA . MET B 1 1 ? -38.281 31.766 0.062 1 33.28 1 MET B CA 1
ATOM 1402 C C . MET B 1 1 ? -38 30.281 -0.175 1 33.28 1 MET B C 1
ATOM 1404 O O . MET B 1 1 ? -38.375 29.438 0.653 1 33.28 1 MET B O 1
ATOM 1408 N N . GLY B 1 2 ? -38.312 29.75 -1.305 1 36.16 2 GLY B N 1
ATOM 1409 C CA . GLY B 1 2 ? -38.344 28.359 -1.739 1 36.16 2 GLY B CA 1
ATOM 1410 C C . GLY B 1 2 ? -37.188 27.531 -1.186 1 36.16 2 GLY B C 1
ATOM 1411 O O . GLY B 1 2 ? -36.031 27.938 -1.284 1 36.16 2 GLY B O 1
ATOM 1412 N N . ARG B 1 3 ? -37.406 26.969 -0.08 1 41.19 3 ARG B N 1
ATOM 1413 C CA . ARG B 1 3 ? -36.312 26.266 0.58 1 41.19 3 ARG B CA 1
ATOM 1414 C C . ARG B 1 3 ? -35.438 25.531 -0.435 1 41.19 3 ARG B C 1
ATOM 1416 O O . ARG B 1 3 ? -35.938 24.719 -1.213 1 41.19 3 ARG B O 1
ATOM 1423 N N . THR B 1 4 ? -34.438 26.031 -1.263 1 46.59 4 THR B N 1
ATOM 1424 C CA . THR B 1 4 ? -33.531 25.328 -2.168 1 46.59 4 THR B CA 1
ATOM 1425 C C . THR B 1 4 ? -33.5 23.844 -1.848 1 46.59 4 THR B C 1
ATOM 1427 O O . THR B 1 4 ? -33.375 23.453 -0.682 1 46.59 4 THR B O 1
ATOM 1430 N N . ALA B 1 5 ? -34.312 22.984 -2.457 1 52.78 5 ALA B N 1
ATOM 1431 C CA . ALA B 1 5 ? -34.656 21.578 -2.246 1 52.78 5 ALA B CA 1
ATOM 1432 C C . ALA B 1 5 ? -33.469 20.812 -1.662 1 52.78 5 ALA B C 1
ATOM 1434 O O . ALA B 1 5 ? -32.469 20.547 -2.355 1 52.78 5 ALA B O 1
ATOM 1435 N N . GLY B 1 6 ? -32.906 21.156 -0.327 1 66.69 6 GLY B N 1
ATOM 1436 C CA . GLY B 1 6 ? -31.719 20.922 0.486 1 66.69 6 GLY B CA 1
ATOM 1437 C C . GLY B 1 6 ? -31.25 19.484 0.473 1 66.69 6 GLY B C 1
ATOM 1438 O O . GLY B 1 6 ? -31.984 18.594 0.046 1 66.69 6 GLY B O 1
ATOM 1439 N N . ARG B 1 7 ? -30.016 19.391 0.471 1 79.38 7 ARG B N 1
ATOM 1440 C CA . ARG B 1 7 ? -29.453 18.047 0.547 1 79.38 7 ARG B CA 1
ATOM 1441 C C . ARG B 1 7 ? -30.125 17.234 1.655 1 79.38 7 ARG B C 1
ATOM 1443 O O . ARG B 1 7 ? -30.438 17.766 2.723 1 79.38 7 ARG B O 1
ATOM 1450 N N . SER B 1 8 ? -30.656 16.031 1.304 1 90.44 8 SER B N 1
ATOM 1451 C CA . SER B 1 8 ? -31.047 15.117 2.371 1 90.44 8 SER B CA 1
ATOM 1452 C C . SER B 1 8 ? -29.922 14.938 3.379 1 90.44 8 SER B C 1
ATOM 1454 O O . SER B 1 8 ? -28.766 15.25 3.09 1 90.44 8 SER B O 1
ATOM 1456 N N . PRO B 1 9 ? -30.25 14.555 4.582 1 90.94 9 PRO B N 1
ATOM 1457 C CA . PRO B 1 9 ? -29.203 14.289 5.57 1 90.94 9 PRO B CA 1
ATOM 1458 C C . PRO B 1 9 ? -28.125 13.328 5.051 1 90.94 9 PRO B C 1
ATOM 1460 O O . PRO B 1 9 ? -26.938 13.523 5.32 1 90.94 9 PRO B O 1
ATOM 1463 N N . GLU B 1 10 ? -28.562 12.43 4.273 1 91.81 10 GLU B N 1
ATOM 1464 C CA . GLU B 1 10 ? -27.625 11.461 3.705 1 91.81 10 GLU B CA 1
ATOM 1465 C C . GLU B 1 10 ? -26.719 12.117 2.668 1 91.81 10 GLU B C 1
ATOM 1467 O O . GLU B 1 10 ? -25.531 11.797 2.588 1 91.81 10 GLU B O 1
ATOM 1472 N N . GLN B 1 11 ? -27.297 12.898 1.956 1 93.31 11 GLN B N 1
ATOM 1473 C CA . GLN B 1 11 ? -26.516 13.617 0.958 1 93.31 11 GLN B CA 1
ATOM 1474 C C . GLN B 1 11 ? -25.5 14.555 1.62 1 93.31 11 GLN B C 1
ATOM 1476 O O . GLN B 1 11 ? -24.359 14.648 1.177 1 93.31 11 GLN B O 1
ATOM 1481 N N . THR B 1 12 ? -25.953 15.195 2.693 1 94.38 12 THR B N 1
ATOM 1482 C CA . THR B 1 12 ? -25.062 16.078 3.432 1 94.38 12 THR B CA 1
ATOM 1483 C C . THR B 1 12 ? -23.922 15.297 4.055 1 94.38 12 THR B C 1
ATOM 1485 O O . THR B 1 12 ? -22.766 15.727 3.986 1 94.38 12 THR B O 1
ATOM 1488 N N . ARG B 1 13 ? -24.234 14.195 4.621 1 95.75 13 ARG B N 1
ATOM 1489 C CA . ARG B 1 13 ? -23.203 13.336 5.207 1 95.75 13 ARG B CA 1
ATOM 1490 C C . ARG B 1 13 ? -22.172 12.938 4.164 1 95.75 13 ARG B C 1
ATOM 1492 O O . ARG B 1 13 ? -20.969 12.953 4.438 1 95.75 13 ARG B O 1
ATOM 1499 N N . ALA B 1 14 ? -22.656 12.609 2.998 1 95.19 14 ALA B N 1
ATOM 1500 C CA . ALA B 1 14 ? -21.766 12.188 1.92 1 95.19 14 ALA B CA 1
ATOM 1501 C C . ALA B 1 14 ? -20.844 13.328 1.485 1 95.19 14 ALA B C 1
ATOM 1503 O O . ALA B 1 14 ? -19.656 13.109 1.223 1 95.19 14 ALA B O 1
ATOM 1504 N N . VAL B 1 15 ? -21.328 14.438 1.432 1 95.75 15 VAL B N 1
ATOM 1505 C CA . VAL B 1 15 ? -20.562 15.609 1.021 1 95.75 15 VAL B CA 1
ATOM 1506 C C . VAL B 1 15 ? -19.5 15.922 2.072 1 95.75 15 VAL B C 1
ATOM 1508 O O . VAL B 1 15 ? -18.375 16.297 1.734 1 95.75 15 VAL B O 1
ATOM 1511 N N . ILE B 1 16 ? -19.875 15.766 3.309 1 96.69 16 ILE B N 1
ATOM 1512 C CA . ILE B 1 16 ? -18.922 15.992 4.402 1 96.69 16 ILE B CA 1
ATOM 1513 C C . ILE B 1 16 ? -17.781 14.977 4.324 1 96.69 16 ILE B C 1
ATOM 1515 O O . ILE B 1 16 ? -16.609 15.344 4.434 1 96.69 16 ILE B O 1
ATOM 1519 N N . LEU B 1 17 ? -18.141 13.781 4.074 1 96.25 17 LEU B N 1
ATOM 1520 C CA . LEU B 1 17 ? -17.125 12.727 4.008 1 96.25 17 LEU B CA 1
ATOM 1521 C C . LEU B 1 17 ? -16.203 12.945 2.816 1 96.25 17 LEU B C 1
ATOM 1523 O O . LEU B 1 17 ? -14.992 12.727 2.92 1 96.25 17 LEU B O 1
ATOM 1527 N N . GLU B 1 18 ? -16.734 13.367 1.726 1 95.12 18 GLU B N 1
ATOM 1528 C CA . GLU B 1 18 ? -15.922 13.656 0.551 1 95.12 18 GLU B CA 1
ATOM 1529 C C . GLU B 1 18 ? -14.953 14.805 0.821 1 95.12 18 GLU B C 1
ATOM 1531 O O . GLU B 1 18 ? -13.773 14.727 0.471 1 95.12 18 GLU B O 1
ATOM 1536 N N . ALA B 1 19 ? -15.453 15.812 1.443 1 95.88 19 ALA B N 1
ATOM 1537 C CA . ALA B 1 19 ? -14.617 16.953 1.814 1 95.88 19 ALA B CA 1
ATOM 1538 C C . ALA B 1 19 ? -13.531 16.531 2.799 1 95.88 19 ALA B C 1
ATOM 1540 O O . ALA B 1 19 ? -12.375 16.969 2.674 1 95.88 19 ALA B O 1
ATOM 1541 N N . ALA B 1 20 ? -13.914 15.758 3.781 1 95.38 20 ALA B N 1
ATOM 1542 C CA . ALA B 1 20 ? -12.961 15.273 4.773 1 95.38 20 ALA B CA 1
ATOM 1543 C C . ALA B 1 20 ? -11.859 14.453 4.121 1 95.38 20 ALA B C 1
ATOM 1545 O O . ALA B 1 20 ? -10.68 14.602 4.449 1 95.38 20 ALA B O 1
ATOM 1546 N N . SER B 1 21 ? -12.25 13.594 3.199 1 93.19 21 SER B N 1
ATOM 1547 C CA . SER B 1 21 ? -11.281 12.758 2.496 1 93.19 21 SER B CA 1
ATOM 1548 C C . SER B 1 21 ? -10.258 13.609 1.747 1 93.19 21 SER B C 1
ATOM 1550 O O . SER B 1 21 ? -9.062 13.328 1.794 1 93.19 21 SER B O 1
ATOM 1552 N N . ARG B 1 22 ? -10.703 14.594 1.081 1 90.31 22 ARG B N 1
ATOM 1553 C CA . ARG B 1 22 ? -9.812 15.492 0.341 1 90.31 22 ARG B CA 1
ATOM 1554 C C . ARG B 1 22 ? -8.859 16.219 1.28 1 90.31 22 ARG B C 1
ATOM 1556 O O . ARG B 1 22 ? -7.668 16.344 0.992 1 90.31 22 ARG B O 1
ATOM 1563 N N . LEU B 1 23 ? -9.367 16.672 2.41 1 89.88 23 LEU B N 1
ATOM 1564 C CA . LEU B 1 23 ? -8.539 17.406 3.357 1 89.88 23 LEU B CA 1
ATOM 1565 C C . LEU B 1 23 ? -7.508 16.484 4.004 1 89.88 23 LEU B C 1
ATOM 1567 O O . LEU B 1 23 ? -6.355 16.875 4.207 1 89.88 23 LEU B O 1
ATOM 1571 N N . VAL B 1 24 ? -7.93 15.266 4.324 1 88.56 24 VAL B N 1
ATOM 1572 C CA . VAL B 1 24 ? -7.008 14.297 4.914 1 88.56 24 VAL B CA 1
ATOM 1573 C C . VAL B 1 24 ? -5.891 13.977 3.928 1 88.56 24 VAL B C 1
ATOM 1575 O O . VAL B 1 24 ? -4.73 13.844 4.316 1 88.56 24 VAL B O 1
ATOM 1578 N N . ARG B 1 25 ? -6.254 13.859 2.686 1 83.88 25 ARG B N 1
ATOM 1579 C CA . ARG B 1 25 ? -5.25 13.617 1.653 1 83.88 25 ARG B CA 1
ATOM 1580 C C . ARG B 1 25 ? -4.234 14.75 1.601 1 83.88 25 ARG B C 1
ATOM 1582 O O . ARG B 1 25 ? -3.033 14.508 1.448 1 83.88 25 ARG B O 1
ATOM 1589 N N . GLU B 1 26 ? -4.691 15.938 1.803 1 79.75 26 GLU B N 1
ATOM 1590 C CA . GLU B 1 26 ? -3.871 17.125 1.635 1 79.75 26 GLU B CA 1
ATOM 1591 C C . GLU B 1 26 ? -3.084 17.438 2.904 1 79.75 26 GLU B C 1
ATOM 1593 O O . GLU B 1 26 ? -1.925 17.859 2.838 1 79.75 26 GLU B O 1
ATOM 1598 N N . ARG B 1 27 ? -3.779 17.219 4.094 1 78.88 27 ARG B N 1
ATOM 1599 C CA . ARG B 1 27 ? -3.219 17.766 5.32 1 78.88 27 ARG B CA 1
ATOM 1600 C C . ARG B 1 27 ? -3.076 16.703 6.398 1 78.88 27 ARG B C 1
ATOM 1602 O O . ARG B 1 27 ? -2.613 16.984 7.504 1 78.88 27 ARG B O 1
ATOM 1609 N N . GLY B 1 28 ? -3.459 15.555 6.074 1 81.19 28 GLY B N 1
ATOM 1610 C CA . GLY B 1 28 ? -3.477 14.531 7.105 1 81.19 28 GLY B CA 1
ATOM 1611 C C . GLY B 1 28 ? -4.672 14.648 8.039 1 81.19 28 GLY B C 1
ATOM 1612 O O . GLY B 1 28 ? -5.695 15.227 7.672 1 81.19 28 GLY B O 1
ATOM 1613 N N . VAL B 1 29 ? -4.516 14.047 9.188 1 85.19 29 VAL B N 1
ATOM 1614 C CA . VAL B 1 29 ? -5.652 13.961 10.102 1 85.19 29 VAL B CA 1
ATOM 1615 C C . VAL B 1 29 ? -5.676 15.18 11.016 1 85.19 29 VAL B C 1
ATOM 1617 O O . VAL B 1 29 ? -6.461 15.234 11.969 1 85.19 29 VAL B O 1
ATOM 1620 N N . SER B 1 30 ? -4.93 16.125 10.664 1 82.62 30 SER B N 1
ATOM 1621 C CA . SER B 1 30 ? -4.844 17.297 11.523 1 82.62 30 SER B CA 1
ATOM 1622 C C . SER B 1 30 ? -5.93 18.312 11.188 1 82.62 30 SER B C 1
ATOM 1624 O O . SER B 1 30 ? -6.184 19.25 11.961 1 82.62 30 SER B O 1
ATOM 1626 N N . ALA B 1 31 ? -6.52 18.188 10.07 1 84.88 31 ALA B N 1
ATOM 1627 C CA . ALA B 1 31 ? -7.562 19.141 9.672 1 84.88 31 ALA B CA 1
ATOM 1628 C C . ALA B 1 31 ? -8.68 19.188 10.711 1 84.88 31 ALA B C 1
ATOM 1630 O O . ALA B 1 31 ? -9.086 18.156 11.25 1 84.88 31 ALA B O 1
ATOM 1631 N N . SER B 1 32 ? -9.258 20.375 10.969 1 91.38 32 SER B N 1
ATOM 1632 C CA . SER B 1 32 ? -10.305 20.562 11.977 1 91.38 32 SER B CA 1
ATOM 1633 C C . SER B 1 32 ? -11.688 20.297 11.383 1 91.38 32 SER B C 1
ATOM 1635 O O . SER B 1 32 ? -11.852 20.281 10.164 1 91.38 32 SER B O 1
ATOM 1637 N N . LEU B 1 33 ? -12.625 20.141 12.273 1 95.69 33 LEU B N 1
ATOM 1638 C CA . LEU B 1 33 ? -14.008 20.031 11.828 1 95.69 33 LEU B CA 1
ATOM 1639 C C . LEU B 1 33 ? -14.469 21.312 11.133 1 95.69 33 LEU B C 1
ATOM 1641 O O . LEU B 1 33 ? -15.242 21.25 10.18 1 95.69 33 LEU B O 1
ATOM 1645 N N . ASP B 1 34 ? -13.93 22.391 11.586 1 96.12 34 ASP B N 1
ATOM 1646 C CA . ASP B 1 34 ? -14.242 23.656 10.945 1 96.12 34 ASP B CA 1
ATOM 1647 C C . ASP B 1 34 ? -13.719 23.688 9.516 1 96.12 34 ASP B C 1
ATOM 1649 O O . ASP B 1 34 ? -14.406 24.156 8.602 1 96.12 34 ASP B O 1
ATOM 1653 N N . ASP B 1 35 ? -12.586 23.219 9.305 1 95.38 35 ASP B N 1
ATOM 1654 C CA . ASP B 1 35 ? -12.008 23.141 7.965 1 95.38 35 ASP B CA 1
ATOM 1655 C C . ASP B 1 35 ? -12.875 22.266 7.055 1 95.38 35 ASP B C 1
ATOM 1657 O O . ASP B 1 35 ? -13.109 22.625 5.895 1 95.38 35 ASP B O 1
ATOM 1661 N N . VAL B 1 36 ? -13.328 21.156 7.582 1 97.06 36 VAL B N 1
ATOM 1662 C CA . VAL B 1 36 ? -14.141 20.219 6.812 1 97.06 36 VAL B CA 1
ATOM 1663 C C . VAL B 1 36 ? -15.484 20.844 6.465 1 97.06 36 VAL B C 1
ATOM 1665 O O . VAL B 1 36 ? -15.953 20.734 5.332 1 97.06 36 VAL B O 1
ATOM 1668 N N . ALA B 1 37 ? -16.047 21.5 7.453 1 97.38 37 ALA B N 1
ATOM 1669 C CA . ALA B 1 37 ? -17.328 22.172 7.223 1 97.38 37 ALA B CA 1
ATOM 1670 C C . ALA B 1 37 ? -17.203 23.203 6.102 1 97.38 37 ALA B C 1
ATOM 1672 O O . ALA B 1 37 ? -18.031 23.219 5.184 1 97.38 37 ALA B O 1
ATOM 1673 N N . ARG B 1 38 ? -16.203 24 6.16 1 97.12 38 ARG B N 1
ATOM 1674 C CA . ARG B 1 38 ? -15.969 25.031 5.152 1 97.12 38 ARG B CA 1
ATOM 1675 C C . ARG B 1 38 ? -15.789 24.422 3.771 1 97.12 38 ARG B C 1
ATOM 1677 O O . ARG B 1 38 ? -16.406 24.875 2.799 1 97.12 38 ARG B O 1
ATOM 1684 N N . ARG B 1 39 ? -15.062 23.375 3.705 1 96 39 ARG B N 1
ATOM 1685 C CA . ARG B 1 39 ? -14.812 22.719 2.43 1 96 39 ARG B CA 1
ATOM 1686 C C . ARG B 1 39 ? -16.078 22.062 1.889 1 96 39 ARG B C 1
ATOM 1688 O O . ARG B 1 39 ? -16.297 22.016 0.675 1 96 39 ARG B O 1
ATOM 1695 N N . ALA B 1 40 ? -16.859 21.547 2.748 1 96.62 40 ALA B N 1
ATOM 1696 C CA . ALA B 1 40 ? -18.078 20.844 2.373 1 96.62 40 ALA B CA 1
ATOM 1697 C C . ALA B 1 40 ? -19.203 21.828 2.035 1 96.62 40 ALA B C 1
ATOM 1699 O O . ALA B 1 40 ? -20.219 21.453 1.471 1 96.62 40 ALA B O 1
ATOM 1700 N N . GLY B 1 41 ? -19 23.062 2.412 1 96.81 41 GLY B N 1
ATOM 1701 C CA . GLY B 1 41 ? -20.031 24.047 2.188 1 96.81 41 GLY B CA 1
ATOM 1702 C C . GLY B 1 41 ? -21.219 23.891 3.121 1 96.81 41 GLY B C 1
ATOM 1703 O O . GLY B 1 41 ? -22.375 24.094 2.711 1 96.81 41 GLY B O 1
ATOM 1704 N N . VAL B 1 42 ? -21 23.438 4.305 1 96.31 42 VAL B N 1
ATOM 1705 C CA . VAL B 1 42 ? -22.047 23.297 5.316 1 96.31 42 VAL B CA 1
ATOM 1706 C C . VAL B 1 42 ? -21.672 24.125 6.551 1 96.31 42 VAL B C 1
ATOM 1708 O O . VAL B 1 42 ? -20.516 24.531 6.715 1 9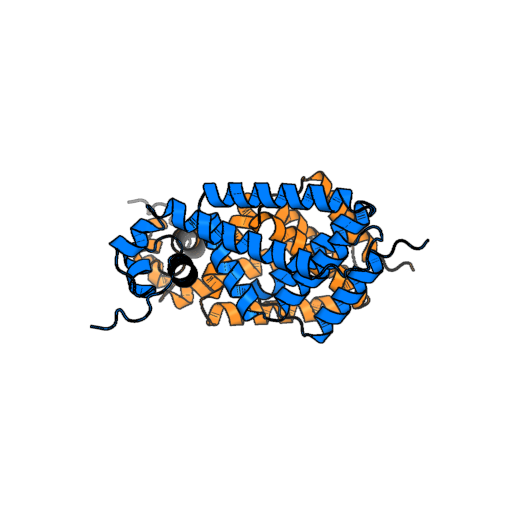6.31 42 VAL B O 1
ATOM 1711 N N . SER B 1 43 ? -22.719 24.391 7.328 1 95.19 43 SER B N 1
ATOM 1712 C CA . SER B 1 43 ? -22.453 25.094 8.578 1 95.19 43 SER B CA 1
ATOM 1713 C C . SER B 1 43 ? -21.766 24.188 9.594 1 95.19 43 SER B C 1
ATOM 1715 O O . SER B 1 43 ? -21.812 22.969 9.477 1 95.19 43 SER B O 1
ATOM 1717 N N . LYS B 1 44 ? -21.047 24.797 10.531 1 94.38 44 LYS B N 1
ATOM 1718 C CA . LYS B 1 44 ? -20.438 24.031 11.617 1 94.38 44 LYS B CA 1
ATOM 1719 C C . LYS B 1 44 ? -21.484 23.188 12.344 1 94.38 44 LYS B C 1
ATOM 1721 O O . LYS B 1 44 ? -21.234 22.016 12.656 1 94.38 44 LYS B O 1
ATOM 1726 N N . GLY B 1 45 ? -22.594 23.828 12.609 1 93.81 45 GLY B N 1
ATOM 1727 C CA . GLY B 1 45 ? -23.672 23.109 13.234 1 93.81 45 GLY B CA 1
ATOM 1728 C C . GLY B 1 45 ? -24.172 21.938 12.398 1 93.81 45 GLY B C 1
ATOM 1729 O O . GLY B 1 45 ? -24.453 20.859 12.938 1 93.81 45 GLY B O 1
ATOM 1730 N N . GLY B 1 46 ? -24.266 22.156 11.141 1 93.75 46 GLY B N 1
ATOM 1731 C CA . GLY B 1 46 ? -24.656 21.094 10.227 1 93.75 46 GLY B CA 1
ATOM 1732 C C . GLY B 1 46 ? -23.688 19.922 10.242 1 93.75 46 GLY B C 1
ATOM 1733 O O . GLY B 1 46 ? -24.125 18.766 10.195 1 93.75 46 GLY B O 1
ATOM 1734 N N . LEU B 1 47 ? -22.391 20.203 10.273 1 96.56 47 LEU B N 1
ATOM 1735 C CA . LEU B 1 47 ? -21.391 19.141 10.359 1 96.56 47 LEU B CA 1
ATOM 1736 C C . LEU B 1 47 ? -21.5 18.391 11.688 1 96.56 47 LEU B C 1
ATOM 1738 O O . LEU B 1 47 ? -21.453 17.156 11.719 1 96.56 47 LEU B O 1
ATOM 1742 N N . LEU B 1 48 ? -21.719 19.156 12.773 1 95.94 48 LEU B N 1
ATOM 1743 C CA . LEU B 1 48 ? -21.734 18.578 14.109 1 95.94 48 LEU B CA 1
ATOM 1744 C C . LEU B 1 48 ? -22.969 17.703 14.305 1 95.94 48 LEU B C 1
ATOM 1746 O O . LEU B 1 48 ? -22.969 16.797 15.148 1 95.94 48 LEU B O 1
ATOM 1750 N N . TYR B 1 49 ? -23.969 18 13.516 1 95.38 49 TYR B N 1
ATOM 1751 C CA . TYR B 1 49 ? -25.156 17.141 13.516 1 95.38 49 TYR B CA 1
ATOM 1752 C C . TYR B 1 49 ? -24.797 15.719 13.086 1 95.38 49 TYR B C 1
ATOM 1754 O O . TYR B 1 49 ? -25.328 14.75 13.625 1 95.38 49 TYR B O 1
ATOM 1762 N N . HIS B 1 50 ? -23.844 15.594 12.219 1 96.19 50 HIS B N 1
ATOM 1763 C CA . HIS B 1 50 ? -23.469 14.297 11.664 1 96.19 50 HIS B CA 1
ATOM 1764 C C . HIS B 1 50 ? -22.25 13.727 12.383 1 96.19 50 HIS B C 1
ATOM 1766 O O . HIS B 1 50 ? -22.141 12.508 12.555 1 96.19 50 HIS B O 1
ATOM 1772 N N . PHE B 1 51 ? -21.312 14.594 12.719 1 97.38 51 PHE B N 1
ATOM 1773 C CA . PHE B 1 51 ? -20.047 14.18 13.328 1 97.38 51 PHE B CA 1
ATOM 1774 C C . PHE B 1 51 ? -19.688 15.086 14.492 1 97.38 51 PHE B C 1
ATOM 1776 O O . PHE B 1 51 ? -19.188 16.188 14.297 1 97.38 51 PHE B O 1
ATOM 1783 N N . ALA B 1 52 ? -19.719 14.539 15.672 1 95.62 52 ALA B N 1
ATOM 1784 C CA . ALA B 1 52 ? -19.594 15.328 16.891 1 95.62 52 ALA B CA 1
ATOM 1785 C C . ALA B 1 52 ? -18.125 15.703 17.156 1 95.62 52 ALA B C 1
ATOM 1787 O O . ALA B 1 52 ? -17.844 16.688 17.828 1 95.62 52 ALA B O 1
ATOM 1788 N N . ASN B 1 53 ? -17.25 14.844 16.656 1 95 53 ASN B N 1
ATOM 1789 C CA . ASN B 1 53 ? -15.82 15.094 16.844 1 95 53 ASN B CA 1
ATOM 1790 C C . ASN B 1 53 ? -14.992 14.5 15.703 1 95 53 ASN B C 1
ATOM 1792 O O . ASN B 1 53 ? -15.531 13.797 14.844 1 95 53 ASN B O 1
ATOM 1796 N N . LYS B 1 54 ? -13.773 14.773 15.656 1 93.75 54 LYS B N 1
ATOM 1797 C CA . LYS B 1 54 ? -12.867 14.328 14.609 1 93.75 54 LYS B CA 1
ATOM 1798 C C . LYS B 1 54 ? -12.742 12.805 14.594 1 93.75 54 LYS B C 1
ATOM 1800 O O . LYS B 1 54 ? -12.641 12.195 13.531 1 93.75 54 LYS B O 1
ATOM 1805 N N . HIS B 1 55 ? -12.766 12.328 15.781 1 92.69 55 HIS B N 1
ATOM 1806 C CA . HIS B 1 55 ? -12.656 10.875 15.922 1 92.69 55 HIS B CA 1
ATOM 1807 C C . HIS B 1 55 ? -13.781 10.172 15.172 1 92.69 55 HIS B C 1
ATOM 1809 O O . HIS B 1 55 ? -13.531 9.258 14.375 1 92.69 55 HIS B O 1
ATOM 1815 N N . ASP B 1 56 ? -14.938 10.641 15.344 1 95.06 56 ASP B N 1
ATOM 1816 C CA . ASP B 1 56 ? -16.094 10.055 14.68 1 95.06 56 ASP B CA 1
ATOM 1817 C C . ASP B 1 56 ? -16.016 10.234 13.164 1 95.06 56 ASP B C 1
ATOM 1819 O O . ASP B 1 56 ? -16.406 9.344 12.406 1 95.06 56 ASP B O 1
ATOM 1823 N N . LEU B 1 57 ? -15.578 11.336 12.789 1 96.25 57 LEU B N 1
ATOM 1824 C CA . LEU B 1 57 ? -15.422 11.625 11.367 1 96.25 57 LEU B CA 1
ATOM 1825 C C . LEU B 1 57 ? -14.398 10.695 10.727 1 96.25 57 LEU B C 1
ATOM 1827 O O . LEU B 1 57 ? -14.641 10.133 9.656 1 96.25 57 LEU B O 1
ATOM 1831 N N . HIS B 1 58 ? -13.289 10.461 11.375 1 94.75 58 HIS B N 1
ATOM 1832 C CA . HIS B 1 58 ? -12.234 9.594 10.852 1 94.75 58 HIS B CA 1
ATOM 1833 C C . HIS B 1 58 ? -12.703 8.148 10.773 1 94.75 58 HIS B C 1
ATOM 1835 O O . HIS B 1 58 ? -12.422 7.449 9.797 1 94.75 58 HIS B O 1
ATOM 1841 N N . LEU B 1 59 ? -13.43 7.742 11.75 1 94.88 59 LEU B N 1
ATOM 1842 C CA . LEU B 1 59 ? -13.977 6.387 11.742 1 94.88 59 LEU B CA 1
ATOM 1843 C C . LEU B 1 59 ? -14.961 6.203 10.594 1 94.88 59 LEU B C 1
ATOM 1845 O O . LEU B 1 59 ? -14.969 5.156 9.945 1 94.88 59 LEU B O 1
ATOM 1849 N N . ALA B 1 60 ? -15.711 7.211 10.406 1 95.88 60 ALA B N 1
ATOM 1850 C CA . ALA B 1 60 ? -16.688 7.141 9.328 1 95.88 60 ALA B CA 1
ATOM 1851 C C . ALA B 1 60 ? -16 7.082 7.965 1 95.88 60 ALA B C 1
ATOM 1853 O O . ALA B 1 60 ? -16.422 6.344 7.074 1 95.88 60 ALA B O 1
ATOM 1854 N N . LEU B 1 61 ? -14.969 7.836 7.793 1 94.5 61 LEU B N 1
ATOM 1855 C CA . LEU B 1 61 ? -14.188 7.805 6.566 1 94.5 61 LEU B CA 1
ATOM 1856 C C . LEU B 1 61 ? -13.602 6.414 6.324 1 94.5 61 LEU B C 1
ATOM 1858 O O . LEU B 1 61 ? -13.695 5.883 5.215 1 94.5 61 LEU B O 1
ATOM 1862 N N . ALA B 1 62 ? -13.055 5.863 7.348 1 93.44 62 ALA B N 1
ATOM 1863 C CA . ALA B 1 62 ? -12.461 4.531 7.254 1 93.44 62 ALA B CA 1
ATOM 1864 C C . ALA B 1 62 ? -13.523 3.479 6.938 1 93.44 62 ALA B C 1
ATOM 1866 O O . ALA B 1 62 ? -13.32 2.627 6.066 1 93.44 62 ALA B O 1
ATOM 1867 N N . THR B 1 63 ? -14.625 3.604 7.625 1 94.69 63 THR B N 1
ATOM 1868 C CA . THR B 1 63 ? -15.711 2.656 7.422 1 94.69 63 THR B CA 1
ATOM 1869 C C . THR B 1 63 ? -16.219 2.711 5.98 1 94.69 63 THR B C 1
ATOM 1871 O O . THR B 1 63 ? -16.453 1.671 5.359 1 94.69 63 THR B O 1
ATOM 1874 N N . GLU B 1 64 ? -16.344 3.883 5.516 1 92.88 64 GLU B N 1
ATOM 1875 C CA . GLU B 1 64 ? -16.812 4.047 4.141 1 92.88 64 GLU B CA 1
ATOM 1876 C C . GLU B 1 64 ? -15.844 3.42 3.146 1 92.88 64 GLU B C 1
ATOM 1878 O O . GLU B 1 64 ? -16.266 2.781 2.18 1 92.88 64 GLU B O 1
ATOM 1883 N N . TRP B 1 65 ? -14.641 3.576 3.316 1 89.75 65 TRP B N 1
ATOM 1884 C CA . TRP B 1 65 ? -13.617 3.008 2.443 1 89.75 65 TRP B CA 1
ATOM 1885 C C . TRP B 1 65 ? -13.664 1.484 2.473 1 89.75 65 TRP B C 1
ATOM 1887 O O . TRP B 1 65 ? -13.664 0.837 1.422 1 89.75 65 TRP B O 1
ATOM 1897 N N . LEU B 1 66 ? -13.727 0.933 3.639 1 92.69 66 LEU B N 1
ATOM 1898 C CA . LEU B 1 66 ? -13.781 -0.517 3.795 1 92.69 66 LEU B CA 1
ATOM 1899 C C . LEU B 1 66 ? -15.047 -1.089 3.166 1 92.69 66 LEU B C 1
ATOM 1901 O O . LEU B 1 66 ? -14.992 -2.105 2.469 1 92.69 66 LEU B O 1
ATOM 1905 N N . GLU B 1 67 ? -16.109 -0.38 3.346 1 94.56 67 GLU B N 1
ATOM 1906 C CA . GLU B 1 67 ? -17.391 -0.852 2.834 1 94.56 67 GLU B CA 1
ATOM 1907 C C . GLU B 1 67 ? -17.453 -0.749 1.312 1 94.56 67 GLU B C 1
ATOM 1909 O O . GLU B 1 67 ? -18.062 -1.584 0.651 1 94.56 67 GLU B O 1
ATOM 1914 N N . ARG B 1 68 ? -16.875 0.28 0.801 1 92.44 68 ARG B N 1
ATOM 1915 C CA . ARG B 1 68 ? -16.828 0.433 -0.65 1 92.44 68 ARG B CA 1
ATOM 1916 C C . ARG B 1 68 ? -16.125 -0.747 -1.307 1 92.44 68 ARG B C 1
ATOM 1918 O O . ARG B 1 68 ? -16.578 -1.259 -2.332 1 92.44 68 ARG B O 1
ATOM 1925 N N . PHE B 1 69 ? -15.023 -1.216 -0.775 1 94.38 69 PHE B N 1
ATOM 1926 C CA . PHE B 1 69 ? -14.312 -2.363 -1.326 1 94.38 69 PHE B CA 1
ATOM 1927 C C . PHE B 1 69 ? -15.141 -3.635 -1.182 1 94.38 69 PHE B C 1
ATOM 1929 O O . PHE B 1 69 ? -15.227 -4.438 -2.113 1 94.38 69 PHE B O 1
ATOM 1936 N N . ARG B 1 70 ? -15.742 -3.793 -0.04 1 96.75 70 ARG B N 1
ATOM 1937 C CA . ARG B 1 70 ? -16.578 -4.965 0.176 1 96.75 70 ARG B CA 1
ATOM 1938 C C . ARG B 1 70 ? -17.734 -5.008 -0.827 1 96.75 70 ARG B C 1
ATOM 1940 O O . ARG B 1 70 ? -18.031 -6.066 -1.381 1 96.75 70 ARG B O 1
ATOM 1947 N N . THR B 1 71 ? -18.297 -3.865 -1.032 1 97.06 71 THR B N 1
ATOM 1948 C CA . THR B 1 71 ? -19.391 -3.775 -1.994 1 97.06 71 THR B CA 1
ATOM 1949 C C . THR B 1 71 ? -18.891 -4.094 -3.404 1 97.06 71 THR B C 1
ATOM 1951 O O . THR B 1 71 ? -19.562 -4.812 -4.152 1 97.06 71 THR B O 1
ATOM 1954 N N . ALA B 1 72 ? -17.703 -3.572 -3.738 1 96.5 72 ALA B N 1
ATOM 1955 C CA . ALA B 1 72 ? -17.125 -3.859 -5.047 1 96.5 72 ALA B CA 1
ATOM 1956 C C . ALA B 1 72 ? -16.922 -5.359 -5.234 1 96.5 72 ALA B C 1
ATOM 1958 O O . ALA B 1 72 ? -17.203 -5.902 -6.301 1 96.5 72 ALA B O 1
ATOM 1959 N N . VAL B 1 73 ? -16.453 -6.047 -4.219 1 97.94 73 VAL B N 1
ATOM 1960 C CA . VAL B 1 73 ? -16.219 -7.484 -4.289 1 97.94 73 VAL B CA 1
ATOM 1961 C C . VAL B 1 73 ? -17.531 -8.227 -4.441 1 97.94 73 VAL B C 1
ATOM 1963 O O . VAL B 1 73 ? -17.672 -9.094 -5.309 1 97.94 73 VAL B O 1
ATOM 1966 N N . ARG B 1 74 ? -18.484 -7.836 -3.682 1 96.94 74 ARG B N 1
ATOM 1967 C CA . ARG B 1 74 ? -19.781 -8.508 -3.727 1 96.94 74 ARG B CA 1
ATOM 1968 C C . ARG B 1 74 ? -20.438 -8.328 -5.086 1 96.94 74 ARG B C 1
ATOM 1970 O O . ARG B 1 74 ? -21.062 -9.258 -5.609 1 96.94 74 ARG B O 1
ATOM 1977 N N . THR B 1 75 ? -20.297 -7.16 -5.613 1 96.94 75 THR B N 1
ATOM 1978 C CA . THR B 1 75 ? -20.875 -6.848 -6.91 1 96.94 75 THR B CA 1
ATOM 1979 C C . THR B 1 75 ? -20.172 -7.605 -8.031 1 96.94 75 THR B C 1
ATOM 1981 O O . THR B 1 75 ? -20.75 -7.844 -9.086 1 96.94 75 THR B O 1
ATOM 1984 N N . ALA B 1 76 ? -18.953 -7.988 -7.773 1 96.81 76 ALA B N 1
ATOM 1985 C CA . ALA B 1 76 ? -18.141 -8.656 -8.781 1 96.81 76 ALA B CA 1
ATOM 1986 C C . ALA B 1 76 ? -18.406 -10.164 -8.789 1 96.81 76 ALA B C 1
ATOM 1988 O O . ALA B 1 76 ? -17.828 -10.898 -9.586 1 96.81 76 ALA B O 1
ATOM 1989 N N . ILE B 1 77 ? -19.234 -10.688 -7.945 1 96.56 77 ILE B N 1
ATOM 1990 C CA . ILE B 1 77 ? -19.609 -12.102 -7.938 1 96.56 77 ILE B CA 1
ATOM 1991 C C . ILE B 1 77 ? -20.688 -12.352 -8.984 1 96.56 77 ILE B C 1
ATOM 1993 O O . ILE B 1 77 ? -21.828 -11.883 -8.844 1 96.56 77 ILE B O 1
ATOM 1997 N N . PRO B 1 78 ? -20.344 -13.07 -10.008 1 93.69 78 PRO B N 1
ATOM 1998 C CA . PRO B 1 78 ? -21.406 -13.422 -10.953 1 93.69 78 PRO B CA 1
ATOM 1999 C C . PRO B 1 78 ? -22.516 -14.242 -10.32 1 93.69 78 PRO B C 1
ATOM 2001 O O . PRO B 1 78 ? -22.25 -15.102 -9.469 1 93.69 78 PRO B O 1
ATOM 2004 N N . ALA B 1 79 ? -23.672 -14.023 -10.75 1 91.75 79 ALA B N 1
ATOM 2005 C CA . ALA B 1 79 ? -24.859 -14.672 -10.18 1 91.75 79 ALA B CA 1
ATOM 2006 C C . ALA B 1 79 ? -24.781 -16.188 -10.352 1 91.75 79 ALA B C 1
ATOM 2008 O O . ALA B 1 79 ? -25.281 -16.938 -9.508 1 91.75 79 ALA B O 1
ATOM 2009 N N . ASP B 1 80 ? -24.078 -16.641 -11.328 1 92.44 80 ASP B N 1
ATOM 2010 C CA . ASP B 1 80 ? -24.094 -18.062 -11.656 1 92.44 80 ASP B CA 1
ATOM 2011 C C . ASP B 1 80 ? -22.812 -18.75 -11.164 1 92.44 80 ASP B C 1
ATOM 2013 O O . ASP B 1 80 ? -22.625 -19.938 -11.406 1 92.44 80 ASP B O 1
ATOM 2017 N N . ASP B 1 81 ? -21.984 -18.047 -10.492 1 91.94 81 ASP B N 1
ATOM 2018 C CA . ASP B 1 81 ? -20.781 -18.656 -9.961 1 91.94 81 ASP B CA 1
ATOM 2019 C C . ASP B 1 81 ? -21.016 -19.234 -8.57 1 91.94 81 ASP B C 1
ATOM 2021 O O . ASP B 1 81 ? -21.031 -18.5 -7.582 1 91.94 81 ASP B O 1
ATOM 2025 N N . ASP B 1 82 ? -21.078 -20.547 -8.516 1 91.25 82 ASP B N 1
ATOM 2026 C CA . ASP B 1 82 ? -21.266 -21.234 -7.242 1 91.25 82 ASP B CA 1
ATOM 2027 C C . ASP B 1 82 ? -20.109 -22.188 -6.953 1 91.25 82 ASP B C 1
ATOM 2029 O O . ASP B 1 82 ? -20.172 -22.984 -6.016 1 91.25 82 ASP B O 1
ATOM 2033 N N . ALA B 1 83 ? -19.094 -22.125 -7.707 1 94.62 83 ALA B N 1
ATOM 2034 C CA . ALA B 1 83 ? -17.938 -23 -7.543 1 94.62 83 ALA B CA 1
ATOM 2035 C C . ALA B 1 83 ? -17.062 -22.531 -6.387 1 94.62 83 ALA B C 1
ATOM 2037 O O . ALA B 1 83 ? -17.078 -21.359 -6.02 1 94.62 83 ALA B O 1
ATOM 2038 N N . PRO B 1 84 ? -16.359 -23.469 -5.793 1 96 84 PRO B N 1
ATOM 2039 C CA . PRO B 1 84 ? -15.359 -23.047 -4.805 1 96 84 PRO B CA 1
ATOM 2040 C C . PRO B 1 84 ? -14.438 -21.938 -5.32 1 96 84 PRO B C 1
ATOM 2042 O O . PRO B 1 84 ? -14.039 -21.969 -6.488 1 96 84 PRO B O 1
ATOM 2045 N N . GLY B 1 85 ? -14.234 -20.938 -4.496 1 97.44 85 GLY B N 1
ATOM 2046 C CA . GLY B 1 85 ? -13.344 -19.844 -4.848 1 97.44 85 GLY B CA 1
ATOM 2047 C C . GLY B 1 85 ? -14.07 -18.656 -5.445 1 97.44 85 GLY B C 1
ATOM 2048 O O . GLY B 1 85 ? -13.445 -17.719 -5.93 1 97.44 85 GLY B O 1
ATOM 2049 N N . ARG B 1 86 ? -15.352 -18.641 -5.402 1 97.12 86 ARG B N 1
ATOM 2050 C CA . ARG B 1 86 ? -16.125 -17.594 -6.035 1 97.12 86 ARG B CA 1
ATOM 2051 C C . ARG B 1 86 ? -15.828 -16.234 -5.398 1 97.12 86 ARG B C 1
ATOM 2053 O O . ARG B 1 86 ? -15.734 -15.219 -6.094 1 97.12 86 ARG B O 1
ATOM 2060 N N . LEU B 1 87 ? -15.719 -16.203 -4.066 1 97.94 87 LEU B N 1
ATOM 2061 C CA . LEU B 1 87 ? -15.406 -14.953 -3.381 1 97.94 87 LEU B CA 1
ATOM 2062 C C . LEU B 1 87 ? -14 -14.484 -3.729 1 97.94 87 LEU B C 1
ATOM 2064 O O . LEU B 1 87 ? -13.773 -13.289 -3.953 1 97.94 87 LEU B O 1
ATOM 2068 N N . THR B 1 88 ? -13.094 -15.453 -3.809 1 98.19 88 THR B N 1
ATOM 2069 C CA . THR B 1 88 ? -11.719 -15.125 -4.152 1 98.19 88 THR B CA 1
ATOM 2070 C C . THR B 1 88 ? -11.633 -14.555 -5.562 1 98.19 88 THR B C 1
ATOM 2072 O O . THR B 1 88 ? -10.93 -13.562 -5.797 1 98.19 88 THR B O 1
ATOM 2075 N N . ARG B 1 89 ? -12.312 -15.125 -6.48 1 98.25 89 ARG B N 1
ATOM 2076 C CA . ARG B 1 89 ? -12.344 -14.609 -7.844 1 98.25 89 ARG B CA 1
ATOM 2077 C C . ARG B 1 89 ? -12.883 -13.188 -7.883 1 98.25 89 ARG B C 1
ATOM 2079 O O . ARG B 1 89 ? -12.344 -12.328 -8.586 1 98.25 89 ARG B O 1
ATOM 2086 N N . ALA B 1 90 ? -13.922 -12.938 -7.125 1 98.38 90 ALA B N 1
ATOM 2087 C CA . ALA B 1 90 ? -14.5 -11.602 -7.047 1 98.38 90 ALA B CA 1
ATOM 2088 C C . ALA B 1 90 ? -13.516 -10.617 -6.418 1 98.38 90 ALA B C 1
ATOM 2090 O O . ALA B 1 90 ? -13.414 -9.469 -6.852 1 98.38 90 ALA B O 1
ATOM 2091 N N . TYR B 1 91 ? -12.82 -11.078 -5.367 1 98.25 91 TYR B N 1
ATOM 2092 C CA . TYR B 1 91 ? -11.789 -10.281 -4.711 1 98.25 91 TYR B CA 1
ATOM 2093 C C . TYR B 1 91 ? -10.711 -9.867 -5.703 1 98.25 91 TYR B C 1
ATOM 2095 O O . TYR B 1 91 ? -10.305 -8.703 -5.734 1 98.25 91 TYR B O 1
ATOM 2103 N N . VAL B 1 92 ? -10.289 -10.781 -6.539 1 98.25 92 VAL B N 1
ATOM 2104 C CA . VAL B 1 92 ? -9.289 -10.516 -7.57 1 98.25 92 VAL B CA 1
ATOM 2105 C C . VAL B 1 92 ? -9.82 -9.461 -8.547 1 98.25 92 VAL B C 1
ATOM 2107 O O . VAL B 1 92 ? -9.141 -8.477 -8.828 1 98.25 92 VAL B O 1
ATOM 2110 N N . ARG B 1 93 ? -10.992 -9.641 -9 1 97.81 93 ARG B N 1
ATOM 2111 C CA . ARG B 1 93 ? -11.578 -8.719 -9.961 1 97.81 93 ARG B CA 1
ATOM 2112 C C . ARG B 1 93 ? -11.664 -7.305 -9.391 1 97.81 93 ARG B C 1
ATOM 2114 O O . ARG B 1 93 ? -11.25 -6.34 -10.039 1 97.81 93 ARG B O 1
ATOM 2121 N N . ALA B 1 94 ? -12.164 -7.215 -8.188 1 97 94 ALA B N 1
ATOM 2122 C CA . ALA B 1 94 ? -12.312 -5.91 -7.539 1 97 94 ALA B CA 1
ATOM 2123 C C . ALA B 1 94 ? -10.953 -5.25 -7.328 1 97 94 ALA B C 1
ATOM 2125 O O . ALA B 1 94 ? -10.797 -4.047 -7.559 1 97 94 ALA B O 1
ATOM 2126 N N . SER B 1 95 ? -9.977 -5.98 -6.867 1 96 95 SER B N 1
ATOM 2127 C CA . SER B 1 95 ? -8.641 -5.453 -6.602 1 96 95 SER B CA 1
ATOM 2128 C C . SER B 1 95 ? -7.992 -4.93 -7.875 1 96 95 SER B C 1
ATOM 2130 O O . SER B 1 95 ? -7.445 -3.824 -7.895 1 96 95 SER B O 1
ATOM 2132 N N . ILE B 1 96 ? -8.07 -5.695 -8.922 1 95.62 96 ILE B N 1
ATOM 2133 C CA . ILE B 1 96 ? -7.426 -5.336 -10.18 1 95.62 96 ILE B CA 1
ATOM 2134 C C . ILE B 1 96 ? -8.156 -4.152 -10.812 1 95.62 96 ILE B C 1
ATOM 2136 O O . ILE B 1 96 ? -7.523 -3.246 -11.359 1 95.62 96 ILE B O 1
ATOM 2140 N N . ASP B 1 97 ? -9.477 -4.172 -10.773 1 92.81 97 ASP B N 1
ATOM 2141 C CA . ASP B 1 97 ? -10.258 -3.053 -11.297 1 92.81 97 ASP B CA 1
ATOM 2142 C C . ASP B 1 97 ? -9.883 -1.75 -10.594 1 92.81 97 ASP B C 1
ATOM 2144 O O . ASP B 1 97 ? -9.836 -0.691 -11.227 1 92.81 97 ASP B O 1
ATOM 2148 N N . GLY B 1 98 ? -9.672 -1.815 -9.328 1 89.44 98 GLY B N 1
ATOM 2149 C CA . GLY B 1 98 ? -9.258 -0.645 -8.57 1 89.44 98 GLY B CA 1
ATOM 2150 C C . GLY B 1 98 ? -7.918 -0.093 -9.008 1 89.44 98 GLY B C 1
ATOM 2151 O O . GLY B 1 98 ? -7.66 1.105 -8.875 1 89.44 98 GLY B O 1
ATOM 2152 N N . ALA B 1 99 ? -7.113 -0.947 -9.531 1 89.12 99 ALA B N 1
ATOM 2153 C CA . ALA B 1 99 ? -5.762 -0.562 -9.93 1 89.12 99 ALA B CA 1
ATOM 2154 C C . ALA B 1 99 ? -5.77 0.116 -11.297 1 89.12 99 ALA B C 1
ATOM 2156 O O . ALA B 1 99 ? -4.777 0.734 -11.688 1 89.12 99 ALA B O 1
ATOM 2157 N N . LEU B 1 100 ? -6.848 -0.003 -12.031 1 88.62 100 LEU B N 1
ATOM 2158 C CA . LEU B 1 100 ? -6.93 0.54 -13.383 1 88.62 100 LEU B CA 1
ATOM 2159 C C . LEU B 1 100 ? -6.867 2.062 -13.367 1 88.62 100 LEU B C 1
ATOM 2161 O O . LEU B 1 100 ? -6.391 2.682 -14.32 1 88.62 100 LEU B O 1
ATOM 2165 N N . ASP B 1 101 ? -7.375 2.605 -12.266 1 87.81 101 ASP B N 1
ATOM 2166 C CA . ASP B 1 101 ? -7.203 4.035 -12.031 1 87.81 101 ASP B CA 1
ATOM 2167 C C . ASP B 1 101 ? -6.09 4.293 -11.016 1 87.81 101 ASP B C 1
ATOM 2169 O O . ASP B 1 101 ? -6.352 4.43 -9.82 1 87.81 101 ASP B O 1
ATOM 2173 N N . ALA B 1 102 ? -4.914 4.508 -11.539 1 83.88 102 ALA B N 1
ATOM 2174 C CA . ALA B 1 102 ? -3.719 4.613 -10.703 1 83.88 102 ALA B CA 1
ATOM 2175 C C . ALA B 1 102 ? -3.795 5.828 -9.789 1 83.88 102 ALA B C 1
ATOM 2177 O O . ALA B 1 102 ? -3.393 5.762 -8.617 1 83.88 102 ALA B O 1
ATOM 2178 N N . ALA B 1 103 ? -4.328 6.887 -10.305 1 83.88 103 ALA B N 1
ATOM 2179 C CA . ALA B 1 103 ? -4.434 8.109 -9.516 1 83.88 103 ALA B CA 1
ATOM 2180 C C . ALA B 1 103 ? -5.406 7.926 -8.352 1 83.88 103 ALA B C 1
ATOM 2182 O O . ALA B 1 103 ? -5.109 8.312 -7.223 1 83.88 103 ALA B O 1
ATOM 2183 N N . ALA B 1 104 ? -6.516 7.316 -8.641 1 84.12 104 ALA B N 1
ATOM 2184 C CA . ALA B 1 104 ? -7.512 7.066 -7.598 1 84.12 104 ALA B CA 1
ATOM 2185 C C . ALA B 1 104 ? -6.977 6.102 -6.543 1 84.12 104 ALA B C 1
ATOM 2187 O O . ALA B 1 104 ? -7.219 6.285 -5.348 1 84.12 104 ALA B O 1
ATOM 2188 N N . SER B 1 105 ? -6.258 5.129 -7.035 1 83.81 105 SER B N 1
ATOM 2189 C CA . SER B 1 105 ? -5.672 4.152 -6.121 1 83.81 105 SER B CA 1
ATOM 2190 C C . SER B 1 105 ? -4.633 4.801 -5.211 1 83.81 105 SER B C 1
ATOM 2192 O O . SER B 1 105 ? -4.613 4.547 -4.004 1 83.81 105 SER B O 1
ATOM 2194 N N . ARG B 1 106 ? -3.838 5.613 -5.762 1 82.12 106 ARG B N 1
ATOM 2195 C CA . ARG B 1 106 ? -2.834 6.332 -4.984 1 82.12 106 ARG B CA 1
ATOM 2196 C C . ARG B 1 106 ? -3.486 7.234 -3.943 1 82.12 106 ARG B C 1
ATOM 2198 O O . ARG B 1 106 ? -3.068 7.258 -2.783 1 82.12 106 ARG B O 1
ATOM 2205 N N . ASP B 1 107 ? -4.488 7.934 -4.387 1 81.88 107 ASP B N 1
ATOM 2206 C CA . ASP B 1 107 ? -5.184 8.836 -3.477 1 81.88 107 ASP B CA 1
ATOM 2207 C C . ASP B 1 107 ? -5.801 8.07 -2.309 1 81.88 107 ASP B C 1
ATOM 2209 O O . ASP B 1 107 ? -5.746 8.531 -1.164 1 81.88 107 ASP B O 1
ATOM 2213 N N . ALA B 1 108 ? -6.363 6.949 -2.639 1 82.06 108 ALA B N 1
ATOM 2214 C CA . ALA B 1 108 ? -6.988 6.129 -1.604 1 82.06 108 ALA B CA 1
ATOM 2215 C C . ALA B 1 108 ? -5.957 5.645 -0.59 1 82.06 108 ALA B C 1
ATOM 2217 O O . ALA B 1 108 ? -6.203 5.668 0.618 1 82.06 108 ALA B O 1
ATOM 2218 N N . LEU B 1 109 ? -4.863 5.281 -1.08 1 78.44 109 LEU B N 1
ATOM 2219 C CA . LEU B 1 109 ? -3.807 4.785 -0.203 1 78.44 109 LEU B CA 1
ATOM 2220 C C . LEU B 1 109 ? -3.279 5.898 0.697 1 78.44 109 LEU B C 1
ATOM 2222 O O . LEU B 1 109 ? -2.959 5.66 1.863 1 78.44 109 LEU B O 1
ATOM 2226 N N . VAL B 1 110 ? -3.178 7.066 0.175 1 79.19 110 VAL B N 1
ATOM 2227 C CA . VAL B 1 110 ? -2.719 8.211 0.956 1 79.19 110 VAL B CA 1
ATOM 2228 C C . VAL B 1 110 ? -3.691 8.477 2.102 1 79.19 110 VAL B C 1
ATOM 2230 O O . VAL B 1 110 ? -3.275 8.695 3.242 1 79.19 110 VAL B O 1
ATOM 2233 N N . VAL B 1 111 ? -4.945 8.445 1.795 1 84.19 111 VAL B N 1
ATOM 2234 C CA . VAL B 1 111 ? -5.965 8.711 2.805 1 84.19 111 VAL B CA 1
ATOM 2235 C C . VAL B 1 111 ? -5.922 7.625 3.879 1 84.19 111 VAL B C 1
ATOM 2237 O O . VAL B 1 111 ? -5.922 7.926 5.074 1 84.19 111 VAL B O 1
ATOM 2240 N N . ILE B 1 112 ? -5.789 6.414 3.467 1 82.38 112 ILE B N 1
ATOM 2241 C CA . ILE B 1 112 ? -5.801 5.297 4.402 1 82.38 112 ILE B CA 1
ATOM 2242 C C . ILE B 1 112 ? -4.543 5.336 5.266 1 82.38 112 ILE B C 1
ATOM 2244 O O . ILE B 1 112 ? -4.594 5.027 6.461 1 82.38 112 ILE B O 1
ATOM 2248 N N . ALA B 1 113 ? -3.525 5.668 4.656 1 77.12 113 ALA B N 1
ATOM 2249 C CA . ALA B 1 113 ? -2.273 5.789 5.402 1 77.12 113 ALA B CA 1
ATOM 2250 C C . ALA B 1 113 ? -2.387 6.836 6.504 1 77.12 113 ALA B C 1
ATOM 2252 O O . ALA B 1 113 ? -1.934 6.613 7.629 1 77.12 113 ALA B O 1
ATOM 2253 N N . HIS B 1 114 ? -3.01 7.906 6.234 1 79.69 114 HIS B N 1
ATOM 2254 C CA . HIS B 1 114 ? -3.209 8.945 7.234 1 79.69 114 HIS B CA 1
ATOM 2255 C C . HIS B 1 114 ? -4.137 8.477 8.344 1 79.69 114 HIS B C 1
ATOM 2257 O O . HIS B 1 114 ? -3.859 8.695 9.531 1 79.69 114 HIS B O 1
ATOM 2263 N N . LEU B 1 115 ? -5.098 7.84 7.887 1 86.81 115 LEU B N 1
ATOM 2264 C CA . LEU B 1 115 ? -6.094 7.398 8.859 1 86.81 115 LEU B CA 1
ATOM 2265 C C . LEU B 1 115 ? -5.523 6.316 9.766 1 86.81 115 LEU B C 1
ATOM 2267 O O . LEU B 1 115 ? -5.992 6.137 10.891 1 86.81 115 LEU B O 1
ATOM 2271 N N . SER B 1 116 ? -4.523 5.637 9.305 1 80.94 116 SER B N 1
ATOM 2272 C CA . SER B 1 116 ? -3.918 4.547 10.062 1 80.94 116 SER B CA 1
ATOM 2273 C C . SER B 1 116 ? -3.145 5.074 11.266 1 80.94 116 SER B C 1
ATOM 2275 O O . SER B 1 116 ? -2.709 4.297 12.117 1 80.94 116 SER B O 1
ATOM 2277 N N . SER B 1 117 ? -2.967 6.344 11.352 1 76.88 117 SER B N 1
ATOM 2278 C CA . SER B 1 117 ? -2.334 6.941 12.523 1 76.88 117 SER B CA 1
ATOM 2279 C C . SER B 1 117 ? -3.324 7.09 13.672 1 76.88 117 SER B C 1
ATOM 2281 O O . SER B 1 117 ? -2.938 7.422 14.797 1 76.88 117 SER B O 1
ATOM 2283 N N . VAL B 1 118 ? -4.555 6.844 13.352 1 84.12 118 VAL B N 1
ATOM 2284 C CA . VAL B 1 118 ? -5.625 6.871 14.336 1 84.12 118 VAL B CA 1
ATOM 2285 C C . VAL B 1 118 ? -5.879 5.461 14.867 1 84.12 118 VAL B C 1
ATOM 2287 O O . VAL B 1 118 ? -6.285 4.574 14.109 1 84.12 118 VAL B O 1
ATOM 2290 N N . ASP B 1 119 ? -5.715 5.211 16.125 1 85.62 119 ASP B N 1
ATOM 2291 C CA . ASP B 1 119 ? -5.762 3.875 16.719 1 85.62 119 ASP B CA 1
ATOM 2292 C C . ASP B 1 119 ? -7.086 3.184 16.406 1 85.62 119 ASP B C 1
ATOM 2294 O O . ASP B 1 119 ? -7.105 2.008 16.031 1 85.62 119 ASP B O 1
ATOM 2298 N N . ALA B 1 120 ? -8.094 3.906 16.547 1 89.19 120 ALA B N 1
ATOM 2299 C CA . ALA B 1 120 ? -9.414 3.312 16.328 1 89.19 120 ALA B CA 1
ATOM 2300 C C . ALA B 1 120 ? -9.586 2.865 14.875 1 89.19 120 ALA B C 1
ATOM 2302 O O . ALA B 1 120 ? -10.289 1.892 14.602 1 89.19 120 ALA B O 1
ATOM 2303 N N . VAL B 1 121 ? -8.961 3.57 13.984 1 90.5 121 VAL B N 1
ATOM 2304 C CA . VAL B 1 121 ? -9.047 3.223 12.57 1 90.5 121 VAL B CA 1
ATOM 2305 C C . VAL B 1 121 ? -8.242 1.95 12.305 1 90.5 121 VAL B C 1
ATOM 2307 O O . VAL B 1 121 ? -8.68 1.079 11.555 1 90.5 121 VAL B O 1
ATOM 2310 N N . ILE B 1 122 ? -7.137 1.803 12.922 1 87.06 122 ILE B N 1
ATOM 2311 C CA . ILE B 1 122 ? -6.328 0.6 12.766 1 87.06 122 ILE B CA 1
ATOM 2312 C C . ILE B 1 122 ? -7.094 -0.612 13.289 1 87.06 122 ILE B C 1
ATOM 2314 O O . ILE B 1 122 ? -7.047 -1.689 12.688 1 87.06 122 ILE B O 1
ATOM 2318 N N . ASP B 1 123 ? -7.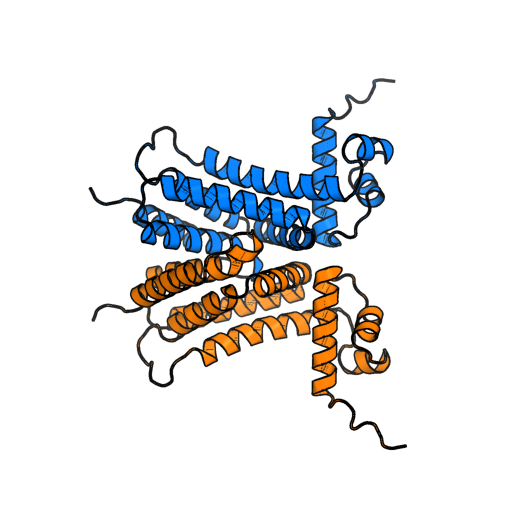746 -0.428 14.375 1 91.81 123 ASP B N 1
ATOM 2319 C CA . ASP B 1 123 ? -8.547 -1.511 14.945 1 91.81 123 ASP B CA 1
ATOM 2320 C C . ASP B 1 123 ? -9.664 -1.925 13.984 1 91.81 123 ASP B C 1
ATOM 2322 O O . ASP B 1 123 ? -9.953 -3.113 13.836 1 91.81 123 ASP B O 1
ATOM 2326 N N . LEU B 1 124 ? -10.242 -0.926 13.398 1 92.81 124 LEU B N 1
ATOM 2327 C CA . LEU B 1 124 ? -11.289 -1.183 12.414 1 92.81 124 LEU B CA 1
ATOM 2328 C C . LEU B 1 1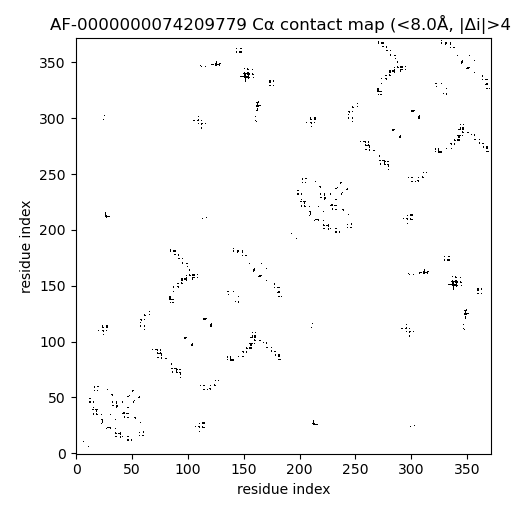24 ? -10.734 -1.94 11.219 1 92.81 124 LEU B C 1
ATOM 2330 O O . LEU B 1 124 ? -11.352 -2.889 10.734 1 92.81 124 LEU B O 1
ATOM 2334 N N . ALA B 1 125 ? -9.617 -1.553 10.734 1 91.12 125 ALA B N 1
ATOM 2335 C CA . ALA B 1 125 ? -8.969 -2.195 9.594 1 91.12 125 ALA B CA 1
ATOM 2336 C C . ALA B 1 125 ? -8.57 -3.631 9.93 1 91.12 125 ALA B C 1
ATOM 2338 O O . ALA B 1 125 ? -8.742 -4.535 9.109 1 91.12 125 ALA B O 1
ATOM 2339 N N . ARG B 1 126 ? -8.062 -3.824 11.102 1 91.88 126 ARG B N 1
ATOM 2340 C CA . ARG B 1 126 ? -7.68 -5.156 11.562 1 91.88 126 ARG B CA 1
ATOM 2341 C C . ARG B 1 126 ? -8.891 -6.078 11.633 1 91.88 126 ARG B C 1
ATOM 2343 O O . ARG B 1 126 ? -8.82 -7.242 11.234 1 91.88 126 ARG B O 1
ATOM 2350 N N . ALA B 1 127 ? -9.945 -5.551 12.18 1 95 127 ALA B N 1
ATOM 2351 C CA . ALA B 1 127 ? -11.18 -6.332 12.266 1 95 127 ALA B CA 1
ATOM 2352 C C . ALA B 1 127 ? -11.695 -6.691 10.875 1 95 127 ALA B C 1
ATOM 2354 O O . ALA B 1 127 ? -12.164 -7.809 10.648 1 95 127 ALA B O 1
ATOM 2355 N N . ASP B 1 128 ? -11.641 -5.766 10 1 95.38 128 ASP B N 1
ATOM 2356 C CA . ASP B 1 128 ? -12.062 -6.008 8.625 1 95.38 128 ASP B CA 1
ATOM 2357 C 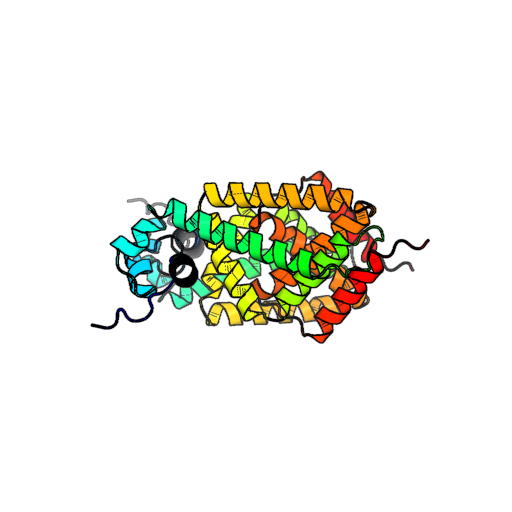C . ASP B 1 128 ? -11.18 -7.062 7.957 1 95.38 128 ASP B C 1
ATOM 2359 O O . ASP B 1 128 ? -11.68 -7.953 7.266 1 95.38 128 ASP B O 1
ATOM 2363 N N . ALA B 1 129 ? -9.914 -6.973 8.141 1 94.12 129 ALA B N 1
ATOM 2364 C CA . ALA B 1 129 ? -8.969 -7.941 7.598 1 94.12 129 ALA B CA 1
ATOM 2365 C C . ALA B 1 129 ? -9.25 -9.344 8.133 1 94.12 129 ALA B C 1
ATOM 2367 O O . ALA B 1 129 ? -9.203 -10.32 7.387 1 94.12 129 ALA B O 1
ATOM 2368 N N . ARG B 1 130 ? -9.531 -9.43 9.383 1 95 130 ARG B N 1
ATOM 2369 C CA . ARG B 1 130 ? -9.867 -10.719 9.984 1 95 130 ARG B CA 1
ATOM 2370 C C . ARG B 1 130 ? -11.117 -11.312 9.336 1 95 130 ARG B C 1
ATOM 2372 O O . ARG B 1 130 ? -11.172 -12.508 9.062 1 95 130 ARG B O 1
ATOM 2379 N N . ARG B 1 131 ? -12.086 -10.461 9.125 1 96.31 131 ARG B N 1
ATOM 2380 C CA . ARG B 1 131 ? -13.312 -10.914 8.484 1 96.31 131 ARG B CA 1
ATOM 2381 C C . ARG B 1 131 ? -13.031 -11.414 7.066 1 96.31 131 ARG B C 1
ATOM 2383 O O . ARG B 1 131 ? -13.523 -12.469 6.672 1 96.31 131 ARG B O 1
ATOM 2390 N N . TRP B 1 132 ? -12.281 -10.688 6.32 1 96.62 132 TRP B N 1
ATOM 2391 C CA . TRP B 1 132 ? -11.891 -11.125 4.98 1 96.62 132 TRP B CA 1
ATOM 2392 C C . TRP B 1 132 ? -11.18 -12.469 5.031 1 96.62 132 TRP B C 1
ATOM 2394 O O . TRP B 1 132 ? -11.523 -13.391 4.285 1 96.62 132 TRP B O 1
ATOM 2404 N N . ASN B 1 133 ? -10.188 -12.555 5.898 1 95 133 ASN B N 1
ATOM 2405 C CA . ASN B 1 133 ? -9.43 -13.789 6.012 1 95 133 ASN B CA 1
ATOM 2406 C C . ASN B 1 133 ? -10.328 -14.984 6.32 1 95 133 ASN B C 1
ATOM 2408 O O . ASN B 1 133 ? -10.203 -16.047 5.707 1 95 133 ASN B O 1
ATOM 2412 N N . GLU B 1 134 ? -11.227 -14.781 7.23 1 96.5 134 GLU B N 1
ATOM 2413 C CA . GLU B 1 134 ? -12.156 -15.844 7.594 1 96.5 134 GLU B CA 1
ATOM 2414 C C . GLU B 1 134 ? -13.047 -16.234 6.418 1 96.5 134 GLU B C 1
ATOM 2416 O O . GLU B 1 134 ? -13.211 -17.406 6.113 1 96.5 134 GLU B O 1
ATOM 2421 N N . GLU B 1 135 ? -13.625 -15.281 5.738 1 97.62 135 GLU B N 1
ATOM 2422 C CA . GLU B 1 135 ? -14.531 -15.523 4.621 1 97.62 135 GLU B CA 1
ATOM 2423 C C . GLU B 1 135 ? -13.797 -16.156 3.443 1 97.62 135 GLU B C 1
ATOM 2425 O O . GLU B 1 135 ? -14.312 -17.078 2.812 1 97.62 135 GLU B O 1
ATOM 2430 N N . LEU B 1 136 ? -12.625 -15.719 3.17 1 97.31 136 LEU B N 1
ATOM 2431 C CA . LEU B 1 136 ? -11.859 -16.234 2.043 1 97.31 136 LEU B CA 1
ATOM 2432 C C . LEU B 1 136 ? -11.383 -17.656 2.318 1 97.31 136 LEU B C 1
ATOM 2434 O O . LEU B 1 136 ? -11.383 -18.5 1.421 1 97.31 136 LEU B O 1
ATOM 2438 N N . ARG B 1 137 ? -11.016 -17.938 3.539 1 96 137 ARG B N 1
ATOM 2439 C CA . ARG B 1 137 ? -10.586 -19.281 3.902 1 96 137 ARG B CA 1
ATOM 2440 C C . ARG B 1 137 ? -11.734 -20.266 3.812 1 96 137 ARG B C 1
ATOM 2442 O O . ARG B 1 137 ? -11.523 -21.453 3.541 1 96 137 ARG B O 1
ATOM 2449 N N . ALA B 1 138 ? -12.906 -19.766 3.988 1 97.19 138 ALA B N 1
ATOM 2450 C CA . ALA B 1 138 ? -14.102 -20.609 3.934 1 97.19 138 ALA B CA 1
ATOM 2451 C C . ALA B 1 138 ? -14.594 -20.766 2.498 1 97.19 138 ALA B C 1
ATOM 2453 O O . ALA B 1 138 ? -15.562 -21.484 2.246 1 97.19 138 ALA B O 1
ATOM 2454 N N . ASP B 1 139 ? -13.883 -20.203 1.51 1 96 139 ASP B N 1
ATOM 2455 C CA . ASP B 1 139 ? -14.352 -20.062 0.133 1 96 139 ASP B CA 1
ATOM 2456 C C . ASP B 1 139 ? -14.031 -21.328 -0.679 1 96 139 ASP B C 1
ATOM 2458 O O . ASP B 1 139 ? -14.305 -21.375 -1.88 1 96 139 ASP B O 1
ATOM 2462 N N . GLY B 1 140 ? -13.336 -22.328 -0.098 1 96 140 GLY B N 1
ATOM 2463 C CA . GLY B 1 140 ? -13.219 -23.656 -0.69 1 96 140 GLY B CA 1
ATOM 2464 C C . GLY B 1 140 ? -11.922 -23.844 -1.451 1 96 140 GLY B C 1
ATOM 2465 O O . GLY B 1 140 ? -11.719 -24.891 -2.09 1 96 140 GLY B O 1
ATOM 2466 N N . LEU B 1 141 ? -10.961 -22.922 -1.437 1 96.75 141 LEU B N 1
ATOM 2467 C CA . LEU B 1 141 ? -9.688 -23.062 -2.127 1 96.75 141 LEU B CA 1
ATOM 2468 C C . LEU B 1 141 ? -8.609 -23.578 -1.177 1 96.75 141 LEU B C 1
ATOM 2470 O O . LEU B 1 141 ? -8.656 -23.312 0.026 1 96.75 141 LEU B O 1
ATOM 2474 N N . PRO B 1 142 ? -7.656 -24.344 -1.76 1 96.06 142 PRO B N 1
ATOM 2475 C CA . PRO B 1 142 ? -6.488 -24.672 -0.94 1 96.06 142 PRO B CA 1
ATOM 2476 C C . PRO B 1 142 ? -5.781 -23.438 -0.395 1 96.06 142 PRO B C 1
ATOM 2478 O O . PRO B 1 142 ? -5.695 -22.422 -1.087 1 96.06 142 PRO B O 1
ATOM 2481 N N . GLU B 1 143 ? -5.258 -23.5 0.8 1 94.5 143 GLU B N 1
ATOM 2482 C CA . GLU B 1 143 ? -4.688 -22.359 1.516 1 94.5 143 GLU B CA 1
ATOM 2483 C C . GLU B 1 143 ? -3.527 -21.734 0.737 1 94.5 143 GLU B C 1
ATOM 2485 O O . GLU B 1 143 ? -3.371 -20.516 0.71 1 94.5 143 GLU B O 1
ATOM 2490 N N . ASP B 1 144 ? -2.734 -22.562 0.141 1 93.94 144 ASP B N 1
ATOM 2491 C CA . ASP B 1 144 ? -1.573 -22.047 -0.582 1 93.94 144 ASP B CA 1
ATOM 2492 C C . ASP B 1 144 ? -1.999 -21.234 -1.806 1 93.94 144 ASP B C 1
ATOM 2494 O O . ASP B 1 144 ? -1.384 -20.219 -2.129 1 93.94 144 ASP B O 1
ATOM 2498 N N . VAL B 1 145 ? -3.027 -21.703 -2.477 1 95.69 145 VAL B N 1
ATOM 2499 C CA . VAL B 1 145 ? -3.566 -20.969 -3.617 1 95.69 145 VAL B CA 1
ATOM 2500 C C . VAL B 1 145 ? -4.156 -19.641 -3.146 1 95.69 145 VAL B C 1
ATOM 2502 O 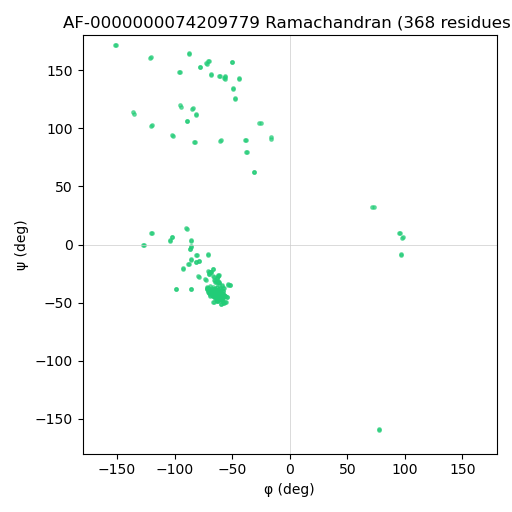O . VAL B 1 145 ? -3.875 -18.594 -3.723 1 95.69 145 VAL B O 1
ATOM 2505 N N . LEU B 1 146 ? -4.914 -19.688 -2.092 1 96.38 146 LEU B N 1
ATOM 2506 C CA . LEU B 1 146 ? -5.578 -18.5 -1.554 1 96.38 146 LEU B CA 1
ATOM 2507 C C . LEU B 1 146 ? -4.562 -17.438 -1.161 1 96.38 146 LEU B C 1
ATOM 2509 O O . LEU B 1 146 ? -4.684 -16.281 -1.564 1 96.38 146 LEU B O 1
ATOM 2513 N N . THR B 1 147 ? -3.57 -17.812 -0.394 1 95.31 147 THR B N 1
ATOM 2514 C CA . THR B 1 147 ? -2.564 -16.875 0.106 1 95.31 147 THR B CA 1
ATOM 2515 C C . THR B 1 147 ? -1.827 -16.219 -1.05 1 95.31 147 THR B C 1
ATOM 2517 O O . THR B 1 147 ? -1.635 -14.992 -1.046 1 95.31 147 THR B O 1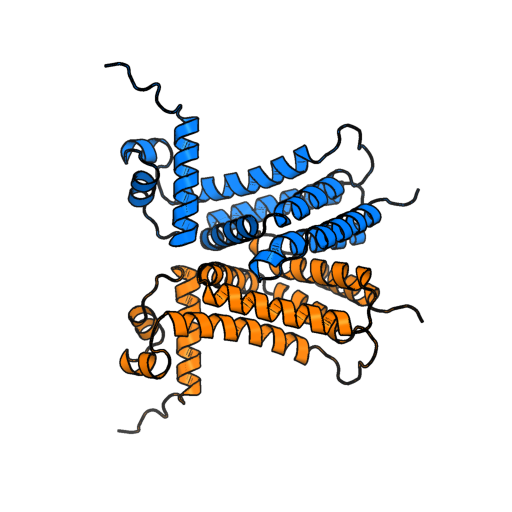
ATOM 2520 N N . LEU B 1 148 ? -1.492 -16.984 -2.029 1 96.5 148 LEU B N 1
ATOM 2521 C CA . LEU B 1 148 ? -0.783 -16.469 -3.197 1 96.5 148 LEU B CA 1
ATOM 2522 C C . LEU B 1 148 ? -1.66 -15.508 -3.986 1 96.5 148 LEU B C 1
ATOM 2524 O O . LEU B 1 148 ? -1.23 -14.398 -4.316 1 96.5 148 LEU B O 1
ATOM 2528 N N . VAL B 1 149 ? -2.85 -15.906 -4.266 1 98.06 149 VAL B N 1
ATOM 2529 C CA . VAL B 1 149 ? -3.762 -15.148 -5.117 1 98.06 149 VAL B CA 1
ATOM 2530 C C . VAL B 1 149 ? -4.129 -13.836 -4.438 1 98.06 149 VAL B C 1
ATOM 2532 O O . VAL B 1 149 ? -4.094 -12.773 -5.062 1 98.06 149 VAL B O 1
ATOM 2535 N N . VAL B 1 150 ? -4.402 -13.891 -3.16 1 97.5 150 VAL B N 1
ATOM 2536 C CA . VAL B 1 150 ? -4.805 -12.695 -2.422 1 97.5 150 VAL B CA 1
ATOM 2537 C C . VAL B 1 150 ? -3.623 -11.742 -2.297 1 97.5 150 VAL B C 1
ATOM 2539 O O . VAL B 1 150 ? -3.766 -10.531 -2.508 1 97.5 150 VAL B O 1
ATOM 2542 N N . ALA B 1 151 ? -2.455 -12.242 -1.983 1 96.94 151 ALA B N 1
ATOM 2543 C CA . ALA B 1 151 ? -1.266 -11.398 -1.899 1 96.94 151 ALA B CA 1
ATOM 2544 C C . ALA B 1 151 ? -0.991 -10.703 -3.229 1 96.94 151 ALA B C 1
ATOM 2546 O O . ALA B 1 151 ? -0.708 -9.508 -3.262 1 96.94 151 ALA B O 1
ATOM 2547 N N . ALA B 1 152 ? -1.074 -11.438 -4.328 1 97.88 152 ALA B N 1
ATOM 2548 C CA . ALA B 1 152 ? -0.815 -10.867 -5.648 1 97.88 152 ALA B CA 1
ATOM 2549 C C . ALA B 1 152 ? -1.859 -9.812 -6.004 1 97.88 152 ALA B C 1
ATOM 2551 O O . ALA B 1 152 ? -1.527 -8.758 -6.555 1 97.88 152 ALA B O 1
ATOM 2552 N N . ALA B 1 153 ? -3.107 -10.094 -5.699 1 97.31 153 ALA B N 1
ATOM 2553 C CA . ALA B 1 153 ? -4.172 -9.125 -5.945 1 97.31 153 ALA B CA 1
ATOM 2554 C C . ALA B 1 153 ? -3.938 -7.844 -5.152 1 97.31 153 ALA B C 1
ATOM 2556 O O . ALA B 1 153 ? -4.07 -6.742 -5.691 1 97.31 153 ALA B O 1
ATOM 2557 N N . ASP B 1 154 ? -3.596 -8.008 -3.895 1 94.06 154 ASP B N 1
ATOM 2558 C CA . ASP B 1 154 ? -3.299 -6.855 -3.051 1 94.06 154 ASP B CA 1
ATOM 2559 C C . ASP B 1 154 ? -2.1 -6.078 -3.588 1 94.06 154 ASP B C 1
ATOM 2561 O O . ASP B 1 154 ? -2.09 -4.844 -3.562 1 94.06 154 ASP B O 1
ATOM 2565 N N . GLY B 1 155 ? -1.123 -6.77 -4.023 1 94.12 155 GLY B N 1
ATOM 2566 C CA . GLY B 1 155 ? 0.036 -6.117 -4.613 1 94.12 155 GLY B CA 1
ATOM 2567 C C . GLY B 1 155 ? -0.305 -5.285 -5.836 1 94.12 155 GLY B C 1
ATOM 2568 O O . GLY B 1 155 ? 0.129 -4.137 -5.957 1 94.12 155 GLY B O 1
ATOM 2569 N N . ALA B 1 156 ? -1.085 -5.855 -6.734 1 93.88 156 ALA B N 1
ATOM 2570 C CA . ALA B 1 156 ? -1.508 -5.133 -7.93 1 93.88 156 ALA B CA 1
ATOM 2571 C C . ALA B 1 156 ? -2.238 -3.846 -7.566 1 93.88 156 ALA B C 1
ATOM 2573 O O . ALA B 1 156 ? -2.053 -2.814 -8.219 1 93.88 156 ALA B O 1
ATOM 2574 N N . SER B 1 157 ? -2.99 -3.936 -6.547 1 90.75 157 SER B N 1
ATOM 2575 C CA . SER B 1 157 ? -3.771 -2.785 -6.102 1 90.75 157 SER B CA 1
ATOM 2576 C C . SER B 1 157 ? -2.883 -1.733 -5.449 1 90.75 157 SER B C 1
ATOM 2578 O O . SER B 1 157 ? -3.18 -0.539 -5.504 1 90.75 157 SER B O 1
ATOM 2580 N N . ALA B 1 158 ? -1.812 -2.137 -4.832 1 87.75 158 ALA B N 1
ATOM 2581 C CA . ALA B 1 158 ? -0.971 -1.239 -4.043 1 87.75 158 ALA B CA 1
ATOM 2582 C C . ALA B 1 158 ? 0.157 -0.659 -4.891 1 87.75 158 ALA B C 1
ATOM 2584 O O . ALA B 1 158 ? 0.719 0.387 -4.555 1 87.75 158 ALA B O 1
ATOM 2585 N N . GLN B 1 159 ? 0.524 -1.262 -5.996 1 89.44 159 GLN B N 1
ATOM 2586 C CA . GLN B 1 159 ? 1.704 -0.943 -6.793 1 89.44 159 GLN B CA 1
ATOM 2587 C C . GLN B 1 159 ? 1.669 0.504 -7.277 1 89.44 159 GLN B C 1
ATOM 2589 O O . GLN B 1 159 ? 2.693 1.19 -7.273 1 89.44 159 GLN B O 1
ATOM 2594 N N . PRO B 1 160 ? 0.515 1.07 -7.602 1 84.44 160 PRO B N 1
ATOM 2595 C CA . PRO B 1 160 ? 0.493 2.463 -8.055 1 84.44 160 PRO B CA 1
ATOM 2596 C C . PRO B 1 160 ? 0.976 3.439 -6.988 1 84.44 160 PRO B C 1
ATOM 2598 O O . PRO B 1 160 ? 1.555 4.48 -7.312 1 84.44 160 PRO B O 1
ATOM 2601 N N . ALA B 1 161 ? 0.792 3.107 -5.75 1 78.44 161 ALA B N 1
ATOM 2602 C CA . ALA B 1 161 ? 1.22 3.98 -4.656 1 78.44 161 ALA B CA 1
ATOM 2603 C C . ALA B 1 161 ? 2.74 4.098 -4.613 1 78.44 161 ALA B C 1
ATOM 2605 O O . ALA B 1 161 ? 3.279 5.082 -4.105 1 78.44 161 ALA B O 1
ATOM 2606 N N . TRP B 1 162 ? 3.393 3.154 -5.191 1 81.5 162 TRP B N 1
ATOM 2607 C CA . TRP B 1 162 ? 4.852 3.133 -5.195 1 81.5 162 TRP B CA 1
ATOM 2608 C C . TRP B 1 162 ? 5.398 3.6 -6.539 1 81.5 162 TRP B C 1
ATOM 2610 O O . TRP B 1 162 ? 6.594 3.451 -6.816 1 81.5 162 TRP B O 1
ATOM 2620 N N . GLY B 1 163 ? 4.473 4.047 -7.375 1 81.62 163 GLY B N 1
ATOM 2621 C CA . GLY B 1 163 ? 4.898 4.598 -8.648 1 81.62 163 GLY B CA 1
ATOM 2622 C C . GLY B 1 163 ? 4.836 3.594 -9.789 1 81.62 163 GLY B C 1
ATOM 2623 O O . GLY B 1 163 ? 5.113 3.934 -10.938 1 81.62 163 GLY B O 1
ATOM 2624 N N . ASP B 1 164 ? 4.586 2.4 -9.352 1 80.38 164 ASP B N 1
ATOM 2625 C CA . ASP B 1 164 ? 4.48 1.386 -10.398 1 80.38 164 ASP B CA 1
ATOM 2626 C C . ASP B 1 164 ? 3.076 1.357 -11 1 80.38 164 ASP B C 1
ATOM 2628 O O . ASP B 1 164 ? 2.104 1.051 -10.305 1 80.38 164 ASP B O 1
ATOM 2632 N N . GLU B 1 165 ? 3.104 1.664 -12.305 1 82.06 165 GLU B N 1
ATOM 2633 C CA . GLU B 1 165 ? 1.818 1.665 -13 1 82.06 165 GLU B CA 1
ATOM 2634 C C . GLU B 1 165 ? 1.811 0.664 -14.148 1 82.06 165 GLU B C 1
ATOM 2636 O O . GLU B 1 165 ? 2.449 0.889 -15.18 1 82.06 165 GLU B O 1
ATOM 2641 N N . SER B 1 166 ? 1.186 -0.392 -13.844 1 87.5 166 SER B N 1
ATOM 2642 C CA . SER B 1 166 ? 0.983 -1.403 -14.875 1 87.5 166 SER B CA 1
ATOM 2643 C C . SER B 1 166 ? 0.018 -0.912 -15.945 1 87.5 166 SER B C 1
ATOM 2645 O O . SER B 1 166 ? -0.909 -0.153 -15.656 1 87.5 166 SER B O 1
ATOM 2647 N N . THR B 1 167 ? 0.283 -1.351 -17.156 1 89.75 167 THR B N 1
ATOM 2648 C CA . THR B 1 167 ? -0.677 -1.062 -18.219 1 89.75 167 THR B CA 1
ATOM 2649 C C . THR B 1 167 ? -1.956 -1.87 -18.031 1 89.75 167 THR B C 1
ATOM 2651 O O . THR B 1 167 ? -1.954 -2.887 -17.328 1 89.75 167 THR B O 1
ATOM 2654 N N . PRO B 1 168 ? -3.035 -1.348 -18.641 1 92.94 168 PRO B N 1
ATOM 2655 C CA . PRO B 1 168 ? -4.273 -2.131 -18.578 1 92.94 168 PRO B CA 1
ATOM 2656 C C . PRO B 1 168 ? -4.09 -3.562 -19.078 1 92.94 168 PRO B C 1
ATOM 2658 O O . PRO B 1 168 ? -4.684 -4.492 -18.531 1 92.94 168 PRO B O 1
ATOM 2661 N N . GLU B 1 169 ? -3.256 -3.713 -20.031 1 93.88 169 GLU B N 1
ATOM 2662 C CA . GLU B 1 169 ? -3.01 -5.047 -20.578 1 93.88 169 GLU B CA 1
ATOM 2663 C C . GLU B 1 169 ? -2.277 -5.926 -19.578 1 93.88 169 GLU B C 1
ATOM 2665 O O . GLU B 1 169 ? -2.582 -7.113 -19.453 1 93.88 169 GLU B O 1
ATOM 2670 N N . GLN B 1 170 ? -1.321 -5.387 -18.906 1 92.75 170 GLN B N 1
ATOM 2671 C CA . GLN B 1 170 ? -0.583 -6.125 -17.891 1 92.75 170 GLN B CA 1
ATOM 2672 C C . GLN B 1 170 ? -1.499 -6.547 -16.734 1 92.75 170 GLN B C 1
ATOM 2674 O O . GLN B 1 170 ? -1.42 -7.676 -16.25 1 92.75 170 GLN B O 1
ATOM 2679 N N . LEU B 1 171 ? -2.361 -5.648 -16.344 1 95.25 171 LEU B N 1
ATOM 2680 C CA . LEU B 1 171 ? -3.311 -5.938 -15.273 1 95.25 171 LEU B CA 1
ATOM 2681 C C . LEU B 1 171 ? -4.293 -7.027 -15.703 1 95.25 171 LEU B C 1
ATOM 2683 O O . LEU B 1 171 ? -4.629 -7.91 -14.906 1 95.25 171 LEU B O 1
ATOM 2687 N N . ALA B 1 172 ? -4.734 -6.949 -16.953 1 96.19 172 ALA B N 1
ATOM 2688 C CA . ALA B 1 172 ? -5.652 -7.957 -17.484 1 96.19 172 ALA B CA 1
ATOM 2689 C C . ALA B 1 172 ? -5 -9.336 -17.484 1 96.19 172 ALA B C 1
ATOM 2691 O O . ALA B 1 172 ? -5.637 -10.336 -17.125 1 96.19 172 ALA B O 1
ATOM 2692 N N . ARG B 1 173 ? -3.771 -9.375 -17.875 1 96.12 173 ARG B N 1
ATOM 2693 C CA . ARG B 1 173 ? -3.047 -10.641 -17.891 1 96.12 173 ARG B CA 1
ATOM 2694 C C . ARG B 1 173 ? -2.895 -11.211 -16.484 1 96.12 173 ARG B C 1
ATOM 2696 O O . ARG B 1 173 ? -3.035 -12.422 -16.281 1 96.12 173 ARG B O 1
ATOM 2703 N N . LEU B 1 174 ? -2.545 -10.375 -15.555 1 97.06 174 LEU B N 1
ATOM 2704 C CA . LEU B 1 174 ? -2.42 -10.82 -14.172 1 97.06 174 LEU B CA 1
ATOM 2705 C C . LEU B 1 174 ? -3.76 -11.32 -13.641 1 97.06 174 LEU B C 1
ATOM 2707 O O . LEU B 1 174 ? -3.82 -12.352 -12.969 1 97.06 174 LEU B O 1
ATOM 2711 N N . ARG B 1 175 ? -4.785 -10.57 -13.969 1 97.81 175 ARG B N 1
ATOM 2712 C CA . ARG B 1 175 ? -6.121 -10.984 -13.562 1 97.81 175 ARG B CA 1
ATOM 2713 C C . ARG B 1 175 ? -6.434 -12.391 -14.062 1 97.81 175 ARG B C 1
ATOM 2715 O O . ARG B 1 175 ? -6.875 -13.25 -13.297 1 97.81 175 ARG B O 1
ATOM 2722 N N . GLU B 1 176 ? -6.195 -12.602 -15.336 1 97.62 176 GLU B N 1
ATOM 2723 C CA . GLU B 1 176 ? -6.469 -13.906 -15.93 1 97.62 176 GLU B CA 1
ATOM 2724 C C . GLU B 1 176 ? -5.633 -15 -15.273 1 97.62 176 GLU B C 1
ATOM 2726 O O . GLU B 1 176 ? -6.129 -16.109 -15.031 1 97.62 176 GLU B O 1
ATOM 2731 N N . GLN B 1 177 ? -4.426 -14.703 -14.984 1 97.38 177 GLN B N 1
ATOM 2732 C CA . GLN B 1 177 ? -3.541 -15.656 -14.32 1 97.38 177 GLN B CA 1
ATOM 2733 C C . GLN B 1 177 ? -4.059 -16.016 -12.93 1 97.38 177 GLN B C 1
ATOM 2735 O O . GLN B 1 177 ? -4.094 -17.188 -12.562 1 97.38 177 GLN B O 1
ATOM 2740 N N . LEU B 1 178 ? -4.398 -15.031 -12.156 1 98.31 178 LEU B N 1
ATOM 2741 C CA . LEU B 1 178 ? -4.891 -15.258 -10.797 1 98.31 178 LEU B CA 1
ATOM 2742 C C . LEU B 1 178 ? -6.191 -16.047 -10.82 1 98.31 178 LEU B C 1
ATOM 2744 O O . LEU B 1 178 ? -6.367 -16.984 -10.023 1 98.31 178 LEU B O 1
ATOM 2748 N N . LEU B 1 179 ? -7.078 -15.688 -11.75 1 97.5 179 LEU B N 1
ATOM 2749 C CA . LEU B 1 179 ? -8.336 -16.406 -11.852 1 97.5 179 LEU B CA 1
ATOM 2750 C C . LEU B 1 179 ? -8.102 -17.859 -12.234 1 97.5 179 LEU B C 1
ATOM 2752 O O . LEU B 1 179 ? -8.766 -18.766 -11.719 1 97.5 179 LEU B O 1
ATOM 2756 N N . ALA B 1 180 ? -7.16 -18.141 -13.125 1 96.94 180 ALA B N 1
ATOM 2757 C CA . ALA B 1 180 ? -6.844 -19.5 -13.547 1 96.94 180 ALA B CA 1
ATOM 2758 C C . ALA B 1 180 ? -6.336 -20.344 -12.375 1 96.94 180 ALA B C 1
ATOM 2760 O O . ALA B 1 180 ? -6.594 -21.547 -12.312 1 96.94 180 ALA B O 1
ATOM 2761 N N . LEU B 1 181 ? -5.672 -19.734 -11.414 1 96 181 LEU B N 1
ATOM 2762 C CA . LEU B 1 181 ? -5.137 -20.438 -10.258 1 96 181 LEU B CA 1
ATOM 2763 C C . LEU B 1 181 ? -6.258 -20.906 -9.328 1 96 181 LEU B C 1
ATOM 2765 O O . LEU B 1 181 ? -6.059 -21.781 -8.5 1 96 181 LEU B O 1
ATOM 2769 N N . THR B 1 182 ? -7.375 -20.203 -9.406 1 96.06 182 THR B N 1
ATOM 2770 C CA . THR B 1 182 ? -8.469 -20.5 -8.484 1 96.06 182 THR B CA 1
ATOM 2771 C C . THR B 1 182 ? -9.336 -21.625 -9.039 1 96.06 182 THR B C 1
ATOM 2773 O O . THR B 1 182 ? -10.234 -22.125 -8.352 1 96.06 182 THR B O 1
ATOM 2776 N N . VAL B 1 183 ? -9.164 -21.984 -10.344 1 88.25 183 VAL B N 1
ATOM 2777 C CA . VAL B 1 183 ? -9.953 -23.047 -10.953 1 88.25 183 VAL B CA 1
ATOM 2778 C C . VAL B 1 183 ? -9.328 -24.406 -10.625 1 88.25 183 VAL B C 1
ATOM 2780 O O . VAL B 1 183 ? -8.18 -24.672 -10.977 1 88.25 183 VAL B O 1
ATOM 2783 N N . ILE B 1 184 ? -9.672 -25.031 -9.516 1 72.69 184 ILE B N 1
ATOM 2784 C CA . ILE B 1 184 ? -9.203 -26.328 -9.047 1 72.69 184 ILE B CA 1
ATOM 2785 C C . ILE B 1 184 ? -9.562 -27.406 -10.07 1 72.69 184 ILE B C 1
ATOM 2787 O O . ILE B 1 184 ? -10.68 -27.422 -10.602 1 72.69 184 ILE B O 1
ATOM 2791 N N . GLY B 1 185 ? -8.656 -27.688 -11.062 1 55.31 185 GLY B N 1
ATOM 2792 C CA . GLY B 1 185 ? -8.945 -28.844 -11.898 1 55.31 185 GLY B CA 1
ATOM 2793 C C . GLY B 1 185 ? -9.789 -29.891 -11.195 1 55.31 185 GLY B C 1
ATOM 2794 O O . GLY B 1 185 ? -9.555 -30.203 -10.023 1 55.31 185 GLY B O 1
ATOM 2795 N N . GLY B 1 186 ? -11.102 -30.016 -11.492 1 41.28 186 GLY B N 1
ATOM 2796 C CA . GLY B 1 186 ? -11.695 -31.328 -11.32 1 41.28 186 GLY B CA 1
ATOM 2797 C C . GLY B 1 186 ? -10.75 -32.469 -11.68 1 41.28 186 GLY B C 1
ATOM 2798 O O . GLY B 1 186 ? -9.766 -32.25 -12.391 1 41.28 186 GLY B O 1
#

Foldseek 3Di:
DPPPPDDDLVRLLVLLLVLCLVCCLVPFLPDALVSSCVSSVHDSVSSCVVPVGSLRSLQVNLVVLLVVLVVQLVVQQDPPDPDQCSSVLSNLVSLLVLLQPLVSLLSSVSSLVRSCVPPVSVVVVVVSVVVVVVVRVVSHADPVLSVVLNVVSNCSSCVSNVVDRDHPVRSVVNSVVNNVSRPPDD/DPPPPDDDLVRLLVLLLVLCLVCCLVPFLPDALVSSCVSSVHDSVSSCVVPVGSLRSLQVNLVVLLVVLVVQLVVQQDPPDPDQCSSVLSNLVSLLVLLQPLVSLLSSVSSLVRSCVPVVSVVVVVVSVVVVVVVRVVSHADPVLSVVLNVVSNCSSCVSNVVDRDHPVRSVVNSVVNNVSRPPDD

Nearest PDB structures (foldseek):
  3e7q-assembly1_A  TM=7.961E-01  e=3.093E-05  Pseudomonas aeruginosa
  7n4z-assembly2_B  TM=5.865E-01  e=9.923E-05  Salmonella enterica subsp. enterica serovar Typhimurium
  7n53-assembly1_A  TM=5.207E-01  e=2.952E-05  Salmonella enterica subsp. enterica serovar Typhimurium
  7n54-assembly1_A  TM=5.474E-01  e=1.141E-04  Salmonella enterica subsp. enterica serovar Typhimurium
  9gtv-assembly1_B  TM=5.388E-01  e=1.141E-04  Salmonella enterica subsp. enterica serovar Typhimurium

Solvent-accessible surface area (backbone atoms only — not comparable to full-atom values): 19305 Å² total; per-residue (Å²): 128,77,71,70,89,62,73,51,72,66,52,47,51,49,40,40,46,52,29,38,49,54,44,27,54,73,40,21,78,70,65,48,68,63,55,28,15,60,68,43,72,45,50,61,68,61,41,42,73,78,35,83,44,65,68,55,44,52,43,49,51,51,49,49,55,55,48,52,51,51,49,43,23,60,70,50,43,55,90,82,60,79,53,62,23,38,63,51,47,7,43,40,51,37,29,48,56,47,32,71,42,42,67,61,33,28,51,49,48,24,32,48,32,39,44,51,76,36,66,69,40,37,52,50,29,29,53,50,32,51,50,49,52,53,55,51,63,68,27,66,51,59,66,69,53,48,53,47,45,50,23,22,27,46,9,50,33,48,33,34,60,55,32,34,74,75,50,71,65,56,49,50,51,50,50,52,53,48,49,55,65,52,57,70,78,127,129,78,71,71,89,62,72,50,71,65,52,46,51,50,40,39,47,52,30,39,48,54,44,28,55,73,40,19,79,71,66,48,70,63,56,28,15,60,66,43,70,46,50,62,66,61,41,42,72,77,33,82,42,66,67,54,45,52,43,49,50,50,49,50,56,55,48,52,53,53,49,43,22,60,69,48,42,58,92,83,58,80,54,61,24,39,62,51,47,8,43,40,51,37,29,46,58,48,31,71,41,41,67,61,32,26,51,50,49,24,33,47,31,40,46,50,74,36,67,71,41,37,54,51,29,29,53,49,35,50,50,49,53,55,55,52,63,68,27,64,51,58,66,71,52,47,54,49,44,51,22,21,27,46,8,50,33,48,34,32,60,55,32,33,75,72,50,72,67,56,49,50,52,50,49,52,51,46,49,56,63,51,56,68,77,126

Organism: NCBI:txid88382

pLDDT: mean 90.29, std 11.07, range [33.03, 98.38]